Protein AF-A0A2R7NPW0-F1 (afdb_monomer_lite)

pLDDT: mean 93.59, std 8.14, range [34.69, 98.38]

Secondary structure (DSSP, 8-state):
-------TTS-HHHHHHHHHHHHHH-TT-HHHHHHHHHHHHHTT-HHHHHHHHHHHHHH-GGGHHHHHHHHHHHHHHHHHHHHHTTSSPPEESSSPPHHHHHHHHHHHHHHTT-HHHHHHHHHHHHHHSPP--EEETTEEES----SSTTTSSEEEEEETTEEEEEEGGG-S----PPP-SGGGGT-

Structure (mmCIF, N/CA/C/O backbone):
data_AF-A0A2R7NPW0-F1
#
_entry.id   AF-A0A2R7NPW0-F1
#
loop_
_atom_site.group_PDB
_atom_site.id
_atom_site.type_symbol
_atom_site.label_atom_id
_atom_site.label_alt_id
_atom_site.label_comp_id
_atom_site.label_asym_id
_atom_site.label_entity_id
_atom_site.label_seq_id
_atom_site.pdbx_PDB_ins_code
_atom_site.Cartn_x
_atom_site.Cartn_y
_atom_site.Cartn_z
_atom_site.occupancy
_atom_site.B_iso_or_equiv
_atom_site.auth_seq_id
_atom_site.auth_comp_id
_atom_site.auth_asym_id
_atom_site.auth_atom_id
_atom_site.pdbx_PDB_model_num
ATOM 1 N N . MET A 1 1 ? -28.361 3.506 18.404 1.00 34.69 1 MET A N 1
ATOM 2 C CA . MET A 1 1 ? -26.991 3.998 18.665 1.00 34.69 1 MET A CA 1
ATOM 3 C C . MET A 1 1 ? -26.290 4.112 17.328 1.00 34.69 1 MET A C 1
ATOM 5 O O . MET A 1 1 ? -25.892 3.096 16.777 1.00 34.69 1 MET A O 1
ATOM 9 N N . THR A 1 2 ? -26.251 5.308 16.753 1.00 36.00 2 THR A N 1
ATOM 10 C CA . THR A 1 2 ? -25.667 5.544 15.430 1.00 36.00 2 THR A CA 1
ATOM 11 C C . THR A 1 2 ? -24.162 5.329 15.546 1.00 36.00 2 THR A C 1
ATOM 13 O O . THR A 1 2 ? -23.478 6.099 16.220 1.00 36.00 2 THR A O 1
ATOM 16 N N . ALA A 1 3 ? -23.647 4.245 14.963 1.00 47.38 3 ALA A N 1
ATOM 17 C CA . ALA A 1 3 ? -22.230 4.176 14.647 1.00 47.38 3 ALA A CA 1
ATOM 18 C C . ALA A 1 3 ? -21.914 5.449 13.854 1.00 47.38 3 ALA A C 1
ATOM 20 O O . ALA A 1 3 ? -22.655 5.786 12.930 1.00 47.38 3 ALA A O 1
ATOM 21 N N . ILE A 1 4 ? -20.902 6.209 14.265 1.00 61.00 4 ILE A N 1
ATOM 22 C CA . ILE A 1 4 ? -20.408 7.305 13.436 1.00 61.00 4 ILE A CA 1
ATOM 23 C C . ILE A 1 4 ? -19.830 6.613 12.207 1.00 61.00 4 ILE A C 1
ATOM 25 O O . ILE A 1 4 ? -18.759 6.016 12.278 1.00 61.00 4 ILE A O 1
ATOM 29 N N . LEU A 1 5 ? -20.627 6.566 11.146 1.00 70.19 5 LEU A N 1
ATOM 30 C CA . LEU A 1 5 ? -20.250 5.978 9.877 1.00 70.19 5 LEU A CA 1
ATOM 31 C C . LEU A 1 5 ? -19.443 7.014 9.107 1.00 70.19 5 LEU A C 1
ATOM 33 O O . LEU A 1 5 ? -19.722 8.214 9.181 1.00 70.19 5 LEU A O 1
ATOM 37 N N . PHE A 1 6 ? -18.443 6.526 8.382 1.00 83.88 6 PHE A N 1
ATOM 38 C CA . PHE A 1 6 ? -17.748 7.320 7.388 1.00 83.88 6 PHE A CA 1
ATOM 39 C C . PHE A 1 6 ? -18.758 7.874 6.382 1.00 83.88 6 PHE A C 1
ATOM 41 O O . PHE A 1 6 ? -19.583 7.131 5.848 1.00 83.88 6 PHE A O 1
ATOM 48 N N . ASP A 1 7 ? -18.677 9.173 6.122 1.00 86.94 7 ASP A N 1
ATOM 49 C CA . ASP A 1 7 ? -19.455 9.831 5.083 1.00 86.94 7 ASP A CA 1
ATOM 50 C C . ASP A 1 7 ? -18.510 10.320 3.986 1.00 86.94 7 ASP A C 1
ATOM 52 O O . ASP A 1 7 ? -17.794 11.303 4.160 1.00 86.94 7 ASP A O 1
ATOM 56 N N . SER A 1 8 ? -18.531 9.640 2.838 1.00 84.56 8 SER A N 1
ATOM 57 C CA . SER A 1 8 ? -17.708 9.996 1.673 1.00 84.56 8 SER A CA 1
ATOM 58 C C . SER A 1 8 ? -17.954 11.413 1.137 1.00 84.56 8 SER A C 1
ATOM 60 O O . SER A 1 8 ? -17.103 11.941 0.428 1.00 84.56 8 SER A O 1
ATOM 62 N N . GLN A 1 9 ? -19.098 12.029 1.456 1.00 88.31 9 GLN A N 1
ATOM 63 C CA . GLN A 1 9 ? -19.462 13.372 0.997 1.00 88.31 9 GLN A CA 1
ATOM 64 C C . GLN A 1 9 ? -19.067 14.468 1.997 1.00 88.31 9 GLN A C 1
ATOM 66 O O . GLN A 1 9 ? -19.113 15.654 1.669 1.00 88.31 9 GLN A O 1
ATOM 71 N N . SER A 1 10 ? -18.674 14.094 3.218 1.00 88.75 10 SER A N 1
ATOM 72 C CA . SER A 1 10 ? -18.272 15.039 4.259 1.00 88.75 10 SER A CA 1
ATOM 73 C C . SER A 1 10 ? -16.752 15.251 4.274 1.00 88.75 10 SER A C 1
ATOM 75 O O . SER A 1 10 ? -16.000 14.278 4.192 1.00 88.75 10 SER A O 1
ATOM 77 N N . PRO A 1 11 ? -16.268 16.486 4.506 1.00 92.19 11 PRO A N 1
ATOM 78 C CA . PRO A 1 11 ? -14.845 16.751 4.715 1.00 92.19 11 PRO A CA 1
ATOM 79 C C . PRO A 1 11 ? -14.231 15.890 5.834 1.00 92.19 11 PRO A C 1
ATOM 81 O O . PRO A 1 11 ? -14.840 15.686 6.891 1.00 92.19 11 PRO A O 1
ATOM 84 N N . LEU A 1 12 ? -13.022 15.365 5.603 1.00 91.44 12 LEU A N 1
ATOM 85 C CA . LEU A 1 12 ? -12.348 14.450 6.536 1.00 91.44 12 LEU A CA 1
ATOM 86 C C . LEU A 1 12 ? -12.006 15.114 7.876 1.00 91.44 12 LEU A C 1
ATOM 88 O O . LEU A 1 12 ? -12.084 14.470 8.919 1.00 91.44 12 LEU A O 1
ATOM 92 N N . ASP A 1 13 ? -11.664 16.399 7.869 1.00 90.69 13 ASP A N 1
ATOM 93 C CA . ASP A 1 13 ? -11.372 17.201 9.060 1.00 90.69 13 ASP A CA 1
ATOM 94 C C . ASP A 1 13 ? -12.593 17.323 9.985 1.00 90.69 13 ASP A C 1
ATOM 96 O O . ASP A 1 13 ? -12.477 17.154 11.205 1.00 90.69 13 ASP A O 1
ATOM 100 N N . LEU A 1 14 ? -13.783 17.517 9.409 1.00 92.75 14 LEU A N 1
ATOM 101 C CA . LEU A 1 14 ? -15.039 17.540 10.155 1.00 92.75 14 LEU A CA 1
ATOM 102 C C . LEU A 1 14 ? -15.337 16.174 10.783 1.00 92.75 14 LEU A C 1
ATOM 104 O O . LEU A 1 14 ? -15.722 16.091 11.954 1.00 92.75 14 LEU A O 1
ATOM 108 N N . GLN A 1 15 ? -15.139 15.091 10.029 1.00 94.00 15 GLN A N 1
ATOM 109 C CA . GLN A 1 15 ? -15.313 13.727 10.537 1.00 94.00 15 GLN A CA 1
ATOM 110 C C . GLN A 1 15 ? -14.308 13.410 11.656 1.00 94.00 15 GLN A C 1
ATOM 112 O O . GLN A 1 15 ? -14.683 12.831 12.680 1.00 94.00 15 GLN A O 1
ATOM 117 N N . LEU A 1 16 ? -13.063 13.878 11.518 1.00 93.94 16 LEU A N 1
ATOM 118 C CA . LEU A 1 16 ? -12.016 13.767 12.531 1.00 93.94 16 LEU A CA 1
ATOM 119 C C . LEU A 1 16 ? -12.384 14.510 13.825 1.00 93.94 16 LEU A C 1
ATOM 121 O O . LEU A 1 16 ? -12.149 13.999 14.922 1.00 93.94 16 LEU A O 1
ATOM 125 N N . HIS A 1 17 ? -12.971 15.705 13.723 1.00 93.56 17 HIS A N 1
ATOM 126 C CA . HIS A 1 17 ? -13.446 16.450 14.891 1.00 93.56 17 HIS A CA 1
ATOM 127 C C . HIS A 1 17 ? -14.591 15.710 15.595 1.00 93.56 17 HIS A C 1
ATOM 129 O O . HIS A 1 17 ? -14.553 15.516 16.812 1.00 93.56 17 HIS A O 1
ATOM 135 N N . ARG A 1 18 ? -15.579 15.227 14.832 1.00 94.12 18 ARG A N 1
ATOM 136 C CA . ARG A 1 18 ? -16.737 14.493 15.368 1.00 94.12 18 ARG A CA 1
ATOM 137 C C . ARG A 1 18 ? -16.327 13.226 16.112 1.00 94.12 18 ARG A C 1
ATOM 139 O O . ARG A 1 18 ? -16.819 12.984 17.213 1.00 94.12 18 ARG A O 1
ATOM 146 N N . VAL A 1 19 ? -15.414 12.429 15.549 1.00 95.06 19 VAL A N 1
ATOM 147 C CA . VAL A 1 19 ? -14.953 11.209 16.229 1.00 95.06 19 VAL A CA 1
ATOM 148 C C . VAL A 1 19 ? -14.162 11.537 17.496 1.00 95.06 19 VAL A C 1
ATOM 150 O O . VAL A 1 19 ? -14.325 10.850 18.501 1.00 95.06 19 VAL A O 1
ATOM 153 N N . LYS A 1 20 ? -13.367 12.618 17.510 1.00 94.88 20 LYS A N 1
ATOM 154 C CA . LYS A 1 20 ? -12.656 13.070 18.717 1.00 94.88 20 LYS A CA 1
ATOM 155 C C . LYS A 1 20 ? -13.620 13.471 19.833 1.00 94.88 20 LYS A C 1
ATOM 157 O O . LYS A 1 20 ? -13.402 13.076 20.977 1.00 94.88 20 LYS A O 1
ATOM 162 N N . ASP A 1 21 ? -14.683 14.206 19.520 1.00 95.75 21 ASP A N 1
ATOM 163 C CA . ASP A 1 21 ? -15.695 14.579 20.516 1.00 95.75 21 ASP A CA 1
ATOM 164 C C . ASP A 1 21 ? -16.471 13.366 21.030 1.00 95.75 21 ASP A C 1
ATOM 166 O O . ASP A 1 21 ? -16.671 13.226 22.236 1.00 95.75 21 ASP A O 1
ATOM 170 N N . ALA A 1 22 ? -16.822 12.432 20.145 1.00 94.69 22 ALA A N 1
ATOM 171 C CA . ALA A 1 22 ? -17.460 11.183 20.544 1.00 94.69 22 ALA A CA 1
ATOM 172 C C . ALA A 1 22 ? -16.557 10.336 21.454 1.00 94.69 22 ALA A C 1
ATOM 174 O O . ALA A 1 22 ? -17.022 9.769 22.438 1.00 94.69 22 ALA A O 1
ATOM 175 N N . ILE A 1 23 ? -15.252 10.288 21.170 1.00 95.38 23 ILE A N 1
ATOM 176 C CA . ILE A 1 23 ? -14.261 9.628 22.025 1.00 95.38 23 ILE A CA 1
ATOM 177 C C . ILE A 1 23 ? -14.167 10.307 23.395 1.00 95.38 23 ILE A C 1
ATOM 179 O O . ILE A 1 23 ? -14.013 9.616 24.398 1.00 95.38 23 ILE A O 1
ATOM 183 N N . ARG A 1 24 ? -14.236 11.643 23.465 1.00 95.62 24 ARG A N 1
ATOM 184 C CA . ARG A 1 24 ? -14.238 12.369 24.748 1.00 95.62 24 ARG A CA 1
ATOM 185 C C . ARG A 1 24 ? -15.471 12.023 25.582 1.00 95.62 24 ARG A C 1
ATOM 187 O O . ARG A 1 24 ? -15.351 11.902 26.796 1.00 95.62 24 ARG A O 1
ATOM 194 N N . ALA A 1 25 ? -16.623 11.848 24.934 1.00 95.94 25 ALA A N 1
ATOM 195 C CA . ALA A 1 25 ? -17.866 11.456 25.591 1.00 95.94 25 ALA A CA 1
ATOM 196 C C . ALA A 1 25 ? -17.877 9.977 26.025 1.00 95.94 25 ALA A C 1
ATOM 198 O O . ALA A 1 25 ? -18.372 9.663 27.105 1.00 95.94 25 ALA A O 1
ATOM 199 N N . GLU A 1 26 ? -17.309 9.070 25.222 1.00 94.00 26 GLU A N 1
ATOM 200 C CA . GLU A 1 26 ? -17.275 7.622 25.487 1.00 94.00 26 GLU A CA 1
ATOM 201 C C . GLU A 1 26 ? -15.850 7.025 25.311 1.00 94.00 26 GLU A C 1
ATOM 203 O O . GLU A 1 26 ? -15.600 6.280 24.355 1.00 94.00 26 GLU A O 1
ATOM 208 N N . PRO A 1 27 ? -14.885 7.289 26.221 1.00 92.75 27 PRO A N 1
ATOM 209 C CA . PRO A 1 27 ? -13.471 6.939 26.010 1.00 92.75 27 PRO A CA 1
ATOM 210 C C . PRO A 1 27 ? -13.162 5.442 25.907 1.00 92.75 27 PRO A C 1
ATOM 212 O O . PRO A 1 27 ? -12.167 5.072 25.277 1.00 92.75 27 PRO A O 1
ATOM 215 N N . SER A 1 28 ? -13.991 4.598 26.530 1.00 92.00 28 SER A N 1
ATOM 216 C CA . SER A 1 28 ? -13.851 3.137 26.583 1.00 92.00 28 SER A CA 1
ATOM 217 C C . SER A 1 28 ? -14.457 2.414 25.374 1.00 92.00 28 SER A C 1
ATOM 219 O O . SER A 1 28 ? -14.339 1.195 25.259 1.00 92.00 28 SER A O 1
ATOM 221 N N . LYS A 1 29 ? -15.099 3.136 24.449 1.00 91.75 29 LYS A N 1
ATOM 222 C CA . LYS A 1 29 ? -15.767 2.539 23.289 1.00 91.75 29 LYS A CA 1
ATOM 223 C C . LYS A 1 29 ? -14.775 2.219 22.172 1.00 91.75 29 LYS A C 1
ATOM 225 O O . LYS A 1 29 ? -14.409 3.080 21.370 1.00 91.75 29 LYS A O 1
ATOM 230 N N . ALA A 1 30 ? -14.380 0.949 22.091 1.00 90.69 30 ALA A N 1
ATOM 231 C CA . ALA A 1 30 ? -13.384 0.450 21.138 1.00 90.69 30 ALA A CA 1
ATOM 232 C C . ALA A 1 30 ? -13.717 0.749 19.661 1.00 90.69 30 ALA A C 1
ATOM 234 O O . ALA A 1 30 ? -12.820 1.052 18.872 1.00 90.69 30 ALA A O 1
ATOM 235 N N . SER A 1 31 ? -15.000 0.745 19.277 1.00 91.75 31 SER A N 1
ATOM 236 C CA . SER A 1 31 ? -15.413 1.031 17.896 1.00 91.75 31 SER A CA 1
ATOM 237 C C . SER A 1 31 ? -15.089 2.467 17.462 1.00 91.75 31 SER A C 1
ATOM 239 O O . SER A 1 31 ? -14.722 2.687 16.311 1.00 91.75 31 SER A O 1
ATOM 241 N N . LEU A 1 32 ? -15.159 3.443 18.379 1.00 94.25 32 LEU A N 1
ATOM 242 C CA . LEU A 1 32 ? -14.778 4.830 18.088 1.00 94.25 32 LEU A CA 1
ATOM 243 C C . LEU A 1 32 ? -13.267 4.958 17.878 1.00 94.25 32 LEU A C 1
ATOM 245 O O . LEU A 1 32 ? -12.831 5.694 16.998 1.00 94.25 32 LEU A O 1
ATOM 249 N N . ARG A 1 33 ? -12.465 4.215 18.654 1.00 94.44 33 ARG A N 1
ATOM 250 C CA . ARG A 1 33 ? -11.004 4.160 18.477 1.00 94.44 33 ARG A CA 1
ATOM 251 C C . ARG A 1 33 ? -10.621 3.519 17.155 1.00 94.44 33 ARG A C 1
ATOM 253 O O . ARG A 1 33 ? -9.753 4.046 16.470 1.00 94.44 33 ARG A O 1
ATOM 260 N N . THR A 1 34 ? -11.315 2.446 16.784 1.00 93.94 34 THR A N 1
ATOM 261 C CA . THR A 1 34 ? -11.113 1.769 15.501 1.00 93.94 34 THR A CA 1
ATOM 262 C C . THR A 1 34 ? -11.417 2.721 14.348 1.00 93.94 34 THR A C 1
ATOM 264 O O . THR A 1 34 ? -10.578 2.894 13.472 1.00 93.94 34 THR A O 1
ATOM 267 N N . PHE A 1 35 ? -12.560 3.414 14.380 1.00 94.56 35 PHE A N 1
ATOM 268 C CA . PHE A 1 35 ? -12.896 4.408 13.358 1.00 94.56 35 PHE A CA 1
ATOM 269 C C . PHE A 1 35 ? -11.885 5.565 13.307 1.00 94.56 35 PHE A C 1
ATOM 271 O O . PHE A 1 35 ? -11.456 5.971 12.230 1.00 94.56 35 PHE A O 1
ATOM 278 N N . TYR A 1 36 ? -11.442 6.058 14.466 1.00 95.62 36 TYR A N 1
ATOM 279 C CA . TYR A 1 36 ? -10.452 7.131 14.538 1.00 95.62 36 TYR A CA 1
ATOM 280 C C . TYR A 1 36 ? -9.084 6.720 13.977 1.00 95.62 36 TYR A C 1
ATOM 282 O O . TYR A 1 36 ? -8.481 7.499 13.246 1.00 95.62 36 TYR A O 1
ATOM 290 N N . PHE A 1 37 ? -8.615 5.498 14.255 1.00 95.50 37 PHE A N 1
ATOM 291 C CA . PHE A 1 37 ? -7.411 4.946 13.623 1.00 95.50 37 PHE A CA 1
ATOM 292 C C . PHE A 1 37 ? -7.551 4.935 12.093 1.00 95.50 37 PHE A C 1
ATOM 294 O O . PHE A 1 37 ? -6.649 5.410 11.407 1.00 95.50 37 PHE A O 1
ATOM 301 N N . GLN A 1 38 ? -8.677 4.445 11.562 1.00 95.25 38 GLN A N 1
ATOM 302 C CA . GLN A 1 38 ? -8.875 4.355 10.112 1.00 95.25 38 GLN A CA 1
ATOM 303 C C . GLN A 1 38 ? -8.889 5.742 9.450 1.00 95.25 38 GLN A C 1
ATOM 305 O O . GLN A 1 38 ? -8.267 5.926 8.410 1.00 95.25 38 GLN A O 1
ATOM 310 N N . LEU A 1 39 ? -9.517 6.744 10.078 1.00 95.56 39 LEU A N 1
ATOM 311 C CA . LEU A 1 39 ? -9.473 8.129 9.592 1.00 95.56 39 LEU A CA 1
ATOM 312 C C . LEU A 1 39 ? -8.049 8.699 9.573 1.00 95.56 39 LEU A C 1
ATOM 314 O O . LEU A 1 39 ? -7.678 9.382 8.623 1.00 95.56 39 LEU A O 1
ATOM 318 N N . LEU A 1 40 ? -7.247 8.429 10.607 1.00 96.25 40 LEU A N 1
ATOM 319 C CA . LEU A 1 40 ? -5.851 8.873 10.653 1.00 96.25 40 LEU A CA 1
ATOM 320 C C . LEU A 1 40 ? -5.006 8.200 9.565 1.00 96.25 40 LEU A C 1
ATOM 322 O O . LEU A 1 40 ? -4.171 8.869 8.966 1.00 96.25 40 LEU A O 1
ATOM 326 N N . ALA A 1 41 ? -5.256 6.918 9.279 1.00 95.62 41 ALA A N 1
ATOM 327 C CA . ALA A 1 41 ? -4.602 6.202 8.187 1.00 95.62 41 ALA A CA 1
ATOM 328 C C . ALA A 1 41 ? -4.942 6.810 6.816 1.00 95.62 41 ALA A C 1
ATOM 330 O O . ALA A 1 41 ? -4.040 7.070 6.031 1.00 95.62 41 ALA A O 1
ATOM 331 N N . VAL A 1 42 ? -6.215 7.130 6.558 1.00 94.44 42 VAL A N 1
ATOM 332 C CA . VAL A 1 42 ? -6.628 7.823 5.320 1.00 94.44 42 VAL A CA 1
ATOM 333 C C . VAL A 1 42 ? -5.980 9.204 5.189 1.00 94.44 42 VAL A C 1
ATOM 335 O O . VAL A 1 42 ? -5.635 9.628 4.092 1.00 94.44 42 VAL A O 1
ATOM 338 N N . LEU A 1 43 ? -5.789 9.910 6.305 1.00 93.94 43 LEU A N 1
ATOM 339 C CA . LEU A 1 43 ? -5.107 11.207 6.333 1.00 93.94 43 LEU A CA 1
ATOM 340 C C . LEU A 1 43 ? -3.573 11.102 6.235 1.00 93.94 43 LEU A C 1
ATOM 342 O O . LEU A 1 43 ? -2.910 12.137 6.202 1.00 93.94 43 LEU A O 1
ATOM 346 N N . GLY A 1 44 ? -3.004 9.892 6.226 1.00 94.44 44 GLY A N 1
ATOM 347 C CA . GLY A 1 44 ? -1.556 9.668 6.219 1.00 94.44 44 GLY A CA 1
ATOM 348 C C . GLY A 1 44 ? -0.846 10.039 7.529 1.00 94.44 44 GLY A C 1
ATOM 349 O O . GLY A 1 44 ? 0.374 10.183 7.551 1.00 94.44 44 GLY A O 1
ATOM 350 N N . ASP A 1 45 ? -1.577 10.206 8.636 1.00 95.88 45 ASP A N 1
ATOM 351 C CA . ASP A 1 45 ? -1.008 10.522 9.954 1.00 95.88 45 ASP A CA 1
ATOM 352 C C . ASP A 1 45 ? -0.598 9.226 10.676 1.00 95.88 45 ASP A C 1
ATOM 354 O O . ASP A 1 45 ? -1.253 8.769 11.622 1.00 95.88 45 ASP A O 1
ATOM 358 N N . TRP A 1 46 ? 0.469 8.594 10.174 1.00 94.88 46 TRP A N 1
ATOM 359 C CA . TRP A 1 46 ? 0.911 7.254 10.578 1.00 94.88 46 TRP A CA 1
ATOM 360 C C . TRP A 1 46 ? 1.249 7.146 12.066 1.00 94.88 46 TRP A C 1
ATOM 362 O O . TRP A 1 46 ? 0.850 6.180 12.718 1.00 94.88 46 TRP A O 1
ATOM 372 N N . ASP A 1 47 ? 1.916 8.156 12.630 1.00 94.31 47 ASP A N 1
ATOM 373 C CA . ASP A 1 47 ? 2.308 8.166 14.042 1.00 94.31 47 ASP A CA 1
ATOM 374 C C . ASP A 1 47 ? 1.082 8.137 14.961 1.00 94.31 47 ASP A C 1
ATOM 376 O O . ASP A 1 47 ? 0.993 7.327 15.894 1.00 94.31 47 ASP A O 1
ATOM 380 N N . LYS A 1 48 ? 0.083 8.988 14.684 1.00 96.19 48 LYS A N 1
ATOM 381 C CA . LYS A 1 48 ? -1.154 8.995 15.474 1.00 96.19 48 LYS A CA 1
ATOM 382 C C . LYS A 1 48 ? -1.996 7.756 15.202 1.00 96.19 48 LYS A C 1
ATOM 384 O O . LYS A 1 48 ? -2.609 7.242 16.142 1.00 96.19 48 LYS A O 1
ATOM 389 N N . ALA A 1 49 ? -2.039 7.276 13.959 1.00 96.81 49 ALA A N 1
ATOM 390 C CA . ALA A 1 49 ? -2.767 6.064 13.598 1.00 96.81 49 ALA A CA 1
ATOM 391 C C . ALA A 1 49 ? -2.230 4.853 14.377 1.00 96.81 49 ALA A C 1
ATOM 393 O O . ALA A 1 49 ? -3.012 4.133 15.001 1.00 96.81 49 ALA A O 1
ATOM 394 N N . LEU A 1 50 ? -0.904 4.692 14.446 1.00 95.19 50 LEU A N 1
ATOM 395 C CA . LEU A 1 50 ? -0.244 3.632 15.206 1.00 95.19 50 LEU A CA 1
ATOM 396 C C . LEU A 1 50 ? -0.547 3.727 16.708 1.00 95.19 50 LEU A C 1
ATOM 398 O O . LEU A 1 50 ? -0.858 2.715 17.342 1.00 95.19 50 LEU A O 1
ATOM 402 N N . ALA A 1 51 ? -0.514 4.935 17.279 1.00 95.81 51 ALA A N 1
ATOM 403 C CA . ALA A 1 51 ? -0.867 5.145 18.681 1.00 95.81 51 ALA A CA 1
ATOM 404 C C . ALA A 1 51 ? -2.326 4.747 18.975 1.00 95.81 51 ALA A C 1
ATOM 406 O O . ALA A 1 51 ? -2.602 4.076 19.969 1.00 95.81 51 ALA A O 1
ATOM 407 N N . GLN A 1 52 ? -3.279 5.102 18.103 1.00 94.88 52 GLN A N 1
ATOM 408 C CA . GLN A 1 52 ? -4.679 4.691 18.275 1.00 94.88 52 GLN A CA 1
ATOM 409 C C . GLN A 1 52 ? -4.883 3.192 18.077 1.00 94.88 52 GLN A C 1
ATOM 411 O O . GLN A 1 52 ? -5.703 2.593 18.773 1.00 94.88 52 GLN A O 1
ATOM 416 N N . LEU A 1 53 ? -4.123 2.571 17.181 1.00 94.56 53 LEU A N 1
ATOM 417 C CA . LEU A 1 53 ? -4.172 1.134 16.948 1.00 94.56 53 LEU A CA 1
ATOM 418 C C . LEU A 1 53 ? -3.737 0.340 18.196 1.00 94.56 53 LEU A C 1
ATOM 420 O O . LEU A 1 53 ? -4.359 -0.667 18.537 1.00 94.56 53 LEU A O 1
ATOM 424 N N . GLN A 1 54 ? -2.740 0.834 18.941 1.00 94.38 54 GLN A N 1
ATOM 425 C CA . GLN A 1 54 ? -2.359 0.273 20.246 1.00 94.38 54 GLN A CA 1
ATOM 426 C C . GLN A 1 54 ? -3.485 0.406 21.280 1.00 94.38 54 GLN A C 1
ATOM 428 O O . GLN A 1 54 ? -3.782 -0.554 21.989 1.00 94.38 54 GLN A O 1
ATOM 433 N N . VAL A 1 55 ? -4.158 1.561 21.332 1.00 95.69 55 VAL A N 1
ATOM 434 C CA . VAL A 1 55 ? -5.319 1.765 22.216 1.00 95.69 55 VAL A CA 1
ATOM 435 C C . VAL A 1 55 ? -6.467 0.819 21.851 1.00 95.69 55 VAL A C 1
ATOM 437 O O . VAL A 1 55 ? -7.111 0.279 22.747 1.00 95.69 55 VAL A O 1
ATOM 440 N N . CYS A 1 56 ? -6.711 0.562 20.561 1.00 94.44 56 CYS A N 1
ATOM 441 C CA . CYS A 1 56 ? -7.722 -0.410 20.129 1.00 94.44 56 CYS A CA 1
ATOM 442 C C . CYS A 1 56 ? -7.448 -1.798 20.723 1.00 94.44 56 CYS A C 1
ATOM 444 O O . CYS A 1 56 ? -8.348 -2.391 21.310 1.00 94.44 56 CYS A O 1
ATOM 446 N N . ALA A 1 57 ? -6.203 -2.276 20.633 1.00 95.56 57 ALA A N 1
ATOM 447 C CA . ALA A 1 57 ? -5.797 -3.570 21.184 1.00 95.56 57 ALA A CA 1
ATOM 448 C C . ALA A 1 57 ? -5.873 -3.636 22.722 1.00 95.56 57 ALA A C 1
ATOM 450 O O . ALA A 1 57 ? -6.107 -4.706 23.276 1.00 95.56 57 ALA A O 1
ATOM 451 N N . GLN A 1 58 ? -5.683 -2.506 23.414 1.00 95.38 58 GLN A N 1
ATOM 452 C CA . GLN A 1 58 ? -5.830 -2.420 24.872 1.00 95.38 58 GLN A CA 1
ATOM 453 C C . GLN A 1 58 ? -7.298 -2.447 25.321 1.00 95.38 58 GLN A C 1
ATOM 455 O O . GLN A 1 58 ? -7.605 -3.028 26.358 1.00 95.38 58 GLN A O 1
ATOM 460 N N . LEU A 1 59 ? -8.198 -1.808 24.565 1.00 94.38 59 LEU A N 1
ATOM 461 C CA . LEU A 1 59 ? -9.627 -1.749 24.896 1.00 94.38 59 LEU A CA 1
ATOM 462 C C . LEU A 1 59 ? -10.382 -3.023 24.515 1.00 94.38 59 LEU A C 1
ATOM 464 O O . LEU A 1 59 ? -11.336 -3.388 25.199 1.00 94.38 59 LEU A O 1
ATOM 468 N N . ASP A 1 60 ? -9.982 -3.678 23.426 1.00 94.56 60 ASP A N 1
ATOM 469 C CA . ASP A 1 60 ? -10.594 -4.915 22.955 1.00 94.56 60 ASP A CA 1
ATOM 470 C C . ASP A 1 60 ? -9.513 -5.908 22.497 1.00 94.56 60 ASP A C 1
ATOM 472 O O . ASP A 1 60 ? -8.912 -5.721 21.435 1.00 94.56 60 ASP A O 1
ATOM 476 N N . PRO A 1 61 ? -9.284 -7.009 23.237 1.00 94.44 61 PRO A N 1
ATOM 477 C CA . PRO A 1 61 ? -8.352 -8.057 22.827 1.00 94.44 61 PRO A CA 1
ATOM 478 C C . PRO A 1 61 ? -8.648 -8.655 21.443 1.00 94.44 61 PRO A C 1
ATOM 480 O O . PRO A 1 61 ? -7.736 -9.152 20.783 1.00 94.44 61 PRO A O 1
ATOM 483 N N . LYS A 1 62 ? -9.894 -8.581 20.950 1.00 94.44 62 LYS A N 1
ATOM 484 C CA . LYS A 1 62 ? -10.240 -9.024 19.587 1.00 94.44 62 LYS A CA 1
ATOM 485 C C . LYS A 1 62 ? -9.600 -8.155 18.504 1.00 94.44 62 LYS A C 1
ATOM 487 O O . LYS A 1 62 ? -9.446 -8.614 17.377 1.00 94.44 62 LYS A O 1
ATOM 492 N N . ALA A 1 63 ? -9.193 -6.930 18.837 1.00 94.06 63 ALA A N 1
ATOM 493 C CA . ALA A 1 63 ? -8.498 -6.022 17.933 1.00 94.06 63 ALA A CA 1
ATOM 494 C C . ALA A 1 63 ? -6.986 -6.301 17.833 1.00 94.06 63 ALA A C 1
ATOM 496 O O . ALA A 1 63 ? -6.321 -5.687 17.002 1.00 94.06 63 ALA A O 1
ATOM 497 N N . ILE A 1 64 ? -6.421 -7.216 18.634 1.00 95.19 64 ILE A N 1
ATOM 498 C CA . ILE A 1 64 ? -4.979 -7.523 18.620 1.00 95.19 64 ILE A CA 1
ATOM 499 C C . ILE A 1 64 ? -4.490 -7.963 17.225 1.00 95.19 64 ILE A C 1
ATOM 501 O O . ILE A 1 64 ? -3.517 -7.376 16.748 1.00 95.19 64 ILE A O 1
ATOM 505 N N . PRO A 1 65 ? -5.136 -8.917 16.518 1.00 95.12 65 PRO A N 1
ATOM 506 C CA . PRO A 1 65 ? -4.686 -9.321 15.183 1.00 95.12 65 PRO A CA 1
ATOM 507 C C . PRO A 1 65 ? -4.715 -8.166 14.175 1.00 95.12 65 PRO A C 1
ATOM 509 O O . PRO A 1 65 ? -3.746 -7.962 13.446 1.00 95.1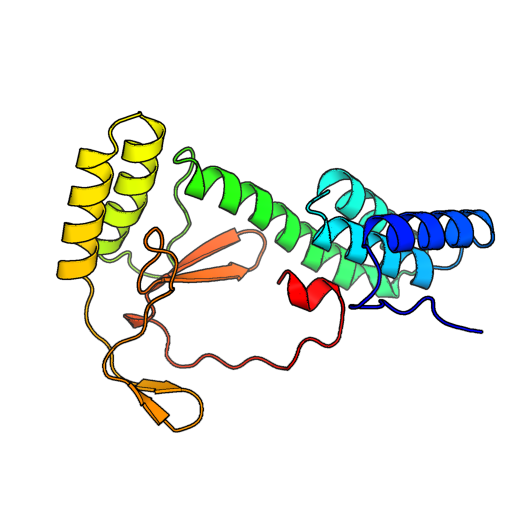2 65 PRO A O 1
ATOM 512 N N . MET A 1 66 ? -5.781 -7.358 14.200 1.00 93.75 66 MET A N 1
ATOM 513 C CA . MET A 1 66 ? -5.894 -6.136 13.397 1.00 93.75 66 MET A CA 1
ATOM 514 C C . MET A 1 66 ? -4.737 -5.176 13.707 1.00 93.75 66 MET A C 1
ATOM 516 O O . MET A 1 66 ? -4.085 -4.664 12.800 1.00 93.75 66 MET A O 1
ATOM 520 N N . ALA A 1 67 ? -4.435 -4.969 14.989 1.00 94.81 67 ALA A N 1
ATOM 521 C CA . ALA A 1 67 ? -3.370 -4.076 15.414 1.00 94.81 67 ALA A CA 1
ATOM 522 C C . ALA A 1 67 ? -1.972 -4.533 14.983 1.00 94.81 67 ALA A C 1
ATOM 524 O O . ALA A 1 67 ? -1.114 -3.696 14.708 1.00 94.81 67 ALA A O 1
ATOM 525 N N . HIS A 1 68 ? -1.738 -5.843 14.908 1.00 93.62 68 HIS A N 1
ATOM 526 C CA . HIS A 1 68 ? -0.505 -6.386 14.346 1.00 93.62 68 HIS A CA 1
ATOM 527 C C . HIS A 1 68 ? -0.433 -6.181 12.831 1.00 93.62 68 HIS A C 1
ATOM 529 O O . HIS A 1 68 ? 0.560 -5.640 12.352 1.00 93.62 68 HIS A O 1
ATOM 535 N N . ALA A 1 69 ? -1.482 -6.549 12.090 1.00 93.56 69 ALA A N 1
ATOM 536 C CA . ALA A 1 69 ? -1.496 -6.450 10.631 1.00 93.56 69 ALA A CA 1
ATOM 537 C C . ALA A 1 69 ? -1.284 -5.006 10.142 1.00 93.56 69 ALA A C 1
ATOM 539 O O . ALA A 1 69 ? -0.378 -4.740 9.355 1.00 93.56 69 ALA A O 1
ATOM 540 N N . TYR A 1 70 ? -2.053 -4.048 10.669 1.00 95.19 70 TYR A N 1
ATOM 541 C CA . TYR A 1 70 ? -1.980 -2.661 10.198 1.00 95.19 70 TYR A CA 1
ATOM 542 C C . TYR A 1 70 ? -0.768 -1.889 10.728 1.00 95.19 70 TYR A C 1
ATOM 544 O O . TYR A 1 70 ? -0.380 -0.893 10.126 1.00 95.19 70 TYR A O 1
ATOM 552 N N . ARG A 1 71 ? -0.109 -2.356 11.798 1.00 94.88 71 ARG A N 1
ATOM 553 C CA . ARG A 1 71 ? 1.213 -1.833 12.178 1.00 94.88 71 ARG A CA 1
ATOM 554 C C . ARG A 1 71 ? 2.242 -2.120 11.088 1.00 94.88 71 ARG A C 1
ATOM 556 O O . ARG A 1 71 ? 3.009 -1.232 10.730 1.00 94.88 71 ARG A O 1
ATOM 563 N N . GLU A 1 72 ? 2.250 -3.344 10.568 1.00 94.75 72 GLU A N 1
ATOM 564 C CA . GLU A 1 72 ? 3.161 -3.726 9.490 1.00 94.75 72 GLU A CA 1
ATOM 565 C C . GLU A 1 72 ? 2.813 -3.015 8.176 1.00 94.75 72 GLU A C 1
ATOM 567 O O . GLU A 1 72 ? 3.720 -2.562 7.480 1.00 94.75 72 GLU A O 1
ATOM 572 N N . ALA A 1 73 ? 1.522 -2.828 7.879 1.00 95.81 73 ALA A N 1
ATOM 573 C CA . ALA A 1 73 ? 1.079 -2.046 6.724 1.00 95.81 73 ALA A CA 1
ATOM 574 C C . ALA A 1 73 ? 1.566 -0.585 6.803 1.00 95.81 73 ALA A C 1
ATOM 576 O O . ALA A 1 73 ? 2.244 -0.119 5.893 1.00 95.81 73 ALA A O 1
ATOM 577 N N . MET A 1 74 ? 1.354 0.109 7.932 1.00 95.06 74 MET A N 1
ATOM 578 C CA . MET A 1 74 ? 1.859 1.481 8.136 1.00 95.06 74 MET A CA 1
ATOM 579 C C . MET A 1 74 ? 3.383 1.574 8.052 1.00 95.06 74 MET A C 1
ATOM 581 O O . MET A 1 74 ? 3.926 2.547 7.538 1.00 95.06 74 MET A O 1
ATOM 585 N N . ARG A 1 75 ? 4.107 0.562 8.541 1.00 93.94 75 ARG A N 1
ATOM 586 C CA . ARG A 1 75 ? 5.561 0.513 8.373 1.00 93.94 75 ARG A CA 1
ATOM 587 C C . ARG A 1 75 ? 5.944 0.450 6.893 1.00 93.94 75 ARG A C 1
ATOM 589 O O . ARG A 1 75 ? 6.907 1.099 6.492 1.00 93.94 75 ARG A O 1
ATOM 596 N N . CYS A 1 76 ? 5.192 -0.298 6.087 1.00 96.62 76 CYS A N 1
ATOM 597 C CA . CYS A 1 76 ? 5.404 -0.375 4.644 1.00 96.62 76 CYS A CA 1
ATOM 598 C C . CYS A 1 76 ? 5.116 0.954 3.932 1.00 96.62 76 CYS A C 1
ATOM 600 O O . CYS A 1 76 ? 5.785 1.233 2.946 1.00 96.62 76 CYS A O 1
ATOM 602 N N . GLU A 1 77 ? 4.231 1.810 4.450 1.00 96.88 77 GLU A N 1
ATOM 603 C CA . GLU A 1 77 ? 4.026 3.176 3.931 1.00 96.88 77 GLU A CA 1
ATOM 604 C C . GLU A 1 77 ? 5.292 4.037 4.053 1.00 96.88 77 GLU A C 1
ATOM 606 O O . GLU A 1 77 ? 5.676 4.750 3.120 1.00 96.88 77 GLU A O 1
ATOM 611 N N . LEU A 1 78 ? 5.980 3.943 5.197 1.00 94.62 78 LEU A N 1
ATOM 612 C CA . LEU A 1 78 ? 7.250 4.639 5.419 1.00 94.62 78 LEU A CA 1
ATOM 613 C C . LEU A 1 78 ? 8.336 4.110 4.473 1.00 94.62 78 LEU A C 1
ATOM 615 O O . LEU A 1 78 ? 9.053 4.894 3.857 1.00 94.62 78 LEU A O 1
ATOM 619 N N . LEU A 1 79 ? 8.412 2.784 4.303 1.00 96.12 79 LEU A N 1
ATOM 620 C CA . LEU A 1 79 ? 9.330 2.154 3.348 1.00 96.12 79 LEU A CA 1
ATOM 621 C C . LEU A 1 79 ? 9.032 2.578 1.909 1.00 96.12 79 LEU A C 1
ATOM 623 O O . LEU A 1 79 ? 9.955 2.905 1.169 1.00 96.12 79 LEU A O 1
ATOM 627 N N . ARG A 1 80 ? 7.752 2.596 1.523 1.00 97.56 80 ARG A N 1
ATOM 628 C CA . ARG A 1 80 ? 7.304 3.037 0.202 1.00 97.56 80 ARG A CA 1
ATOM 629 C C . ARG A 1 80 ? 7.744 4.475 -0.060 1.00 97.56 80 ARG A C 1
ATOM 631 O O . ARG A 1 80 ? 8.283 4.763 -1.123 1.00 97.56 80 ARG A O 1
ATOM 638 N N . THR A 1 81 ? 7.576 5.353 0.926 1.00 97.25 81 THR A N 1
ATOM 639 C CA . THR A 1 81 ? 7.997 6.759 0.848 1.00 97.25 81 THR A CA 1
ATOM 640 C C . THR A 1 81 ? 9.506 6.864 0.593 1.00 97.25 81 THR A C 1
ATOM 642 O O . THR A 1 81 ? 9.913 7.460 -0.402 1.00 97.25 81 THR A O 1
ATOM 645 N N . GLU A 1 82 ? 10.332 6.165 1.382 1.00 97.75 82 GLU A N 1
ATOM 646 C CA . GLU A 1 82 ? 11.792 6.126 1.187 1.00 97.75 82 GLU A CA 1
ATOM 647 C C . GLU A 1 82 ? 12.212 5.581 -0.188 1.00 97.75 82 GLU A C 1
ATOM 649 O O . GLU A 1 82 ? 13.208 6.044 -0.749 1.00 97.75 82 GLU A O 1
ATOM 654 N N . VAL A 1 83 ? 11.479 4.597 -0.724 1.00 98.06 83 VAL A N 1
ATOM 655 C CA . VAL A 1 83 ? 11.731 4.036 -2.059 1.00 98.06 83 VAL A CA 1
ATOM 656 C C . VAL A 1 83 ? 11.481 5.078 -3.139 1.00 98.06 83 VAL A C 1
ATOM 658 O O . VAL A 1 83 ? 12.369 5.344 -3.947 1.00 98.06 83 VAL A O 1
ATOM 661 N N . PHE A 1 84 ? 10.308 5.711 -3.138 1.00 98.00 84 PHE A N 1
ATOM 662 C CA . PHE A 1 84 ? 9.971 6.716 -4.148 1.00 98.00 84 PHE A CA 1
ATOM 663 C C . PHE A 1 84 ? 10.802 7.996 -4.033 1.00 98.00 84 PHE A C 1
ATOM 665 O O . PHE A 1 84 ? 10.968 8.701 -5.023 1.00 98.00 84 PHE A O 1
ATOM 672 N N . GLU A 1 85 ? 11.366 8.281 -2.861 1.00 97.62 85 GLU A N 1
ATOM 673 C CA . GLU A 1 85 ? 12.337 9.360 -2.666 1.00 97.62 85 GLU A CA 1
ATOM 674 C C . GLU A 1 85 ? 13.774 8.962 -3.052 1.00 97.62 85 GLU A C 1
ATOM 676 O O . GLU A 1 85 ? 14.702 9.738 -2.828 1.00 97.62 85 GLU A O 1
ATOM 681 N N . GLY A 1 86 ? 13.987 7.756 -3.593 1.00 96.88 86 GLY A N 1
ATOM 682 C CA . GLY A 1 86 ? 15.296 7.273 -4.042 1.00 96.88 86 GLY A CA 1
ATOM 683 C C . GLY A 1 86 ? 16.275 6.937 -2.911 1.00 96.88 86 GLY A C 1
ATOM 684 O O . GLY A 1 86 ? 17.449 6.673 -3.170 1.00 96.88 86 GLY A O 1
ATOM 685 N N . ARG A 1 87 ? 15.820 6.925 -1.650 1.00 97.12 87 ARG A N 1
ATOM 686 C CA . ARG A 1 87 ? 16.663 6.661 -0.469 1.00 97.12 87 ARG A CA 1
ATOM 687 C C . ARG A 1 87 ? 16.795 5.180 -0.142 1.00 97.12 87 ARG A C 1
ATOM 689 O O . ARG A 1 87 ? 17.702 4.795 0.597 1.00 97.12 87 ARG A O 1
ATOM 696 N N . ARG A 1 88 ? 15.893 4.349 -0.664 1.00 95.88 88 ARG A N 1
ATOM 697 C CA . ARG A 1 88 ? 15.855 2.911 -0.405 1.00 95.88 88 ARG A CA 1
ATOM 698 C C . ARG A 1 88 ? 15.481 2.130 -1.655 1.00 95.88 88 ARG A C 1
ATOM 700 O O . ARG A 1 88 ? 14.775 2.628 -2.521 1.00 95.88 88 ARG A O 1
ATOM 707 N N . THR A 1 89 ? 15.931 0.884 -1.734 1.00 94.88 89 THR A N 1
ATOM 708 C CA . 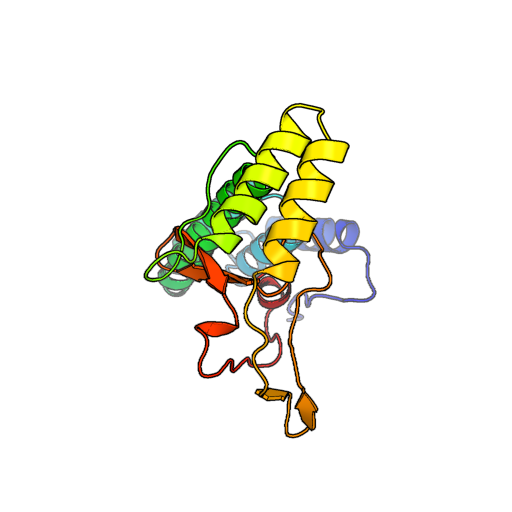THR A 1 89 ? 15.495 -0.056 -2.767 1.00 94.88 89 THR A CA 1
ATOM 709 C C . THR A 1 89 ? 14.333 -0.911 -2.244 1.00 94.88 89 THR A C 1
ATOM 711 O O . THR A 1 89 ? 14.373 -1.350 -1.087 1.00 94.88 89 THR A O 1
ATOM 714 N N . PRO A 1 90 ? 13.281 -1.148 -3.050 1.00 95.56 90 PRO A N 1
ATOM 715 C CA . PRO A 1 90 ? 12.210 -2.059 -2.668 1.00 95.56 90 PRO A CA 1
ATOM 716 C C . PRO A 1 90 ? 12.736 -3.497 -2.656 1.00 95.56 90 PRO A C 1
ATOM 718 O O . PRO A 1 90 ? 13.695 -3.830 -3.360 1.00 95.56 90 PRO A O 1
ATOM 721 N N . TYR A 1 91 ? 12.090 -4.377 -1.892 1.00 95.19 91 TYR A N 1
ATOM 722 C CA . TYR A 1 91 ? 12.325 -5.803 -2.089 1.00 95.19 91 TYR A CA 1
ATOM 723 C C . TYR A 1 91 ? 11.723 -6.233 -3.425 1.00 95.19 91 TYR A C 1
ATOM 725 O O . TYR A 1 91 ? 10.663 -5.757 -3.819 1.00 95.19 91 TYR A O 1
ATOM 733 N N . ILE A 1 92 ? 12.375 -7.162 -4.114 1.00 92.88 92 ILE A N 1
ATOM 734 C CA . ILE A 1 92 ? 11.834 -7.751 -5.338 1.00 92.88 92 ILE A CA 1
ATOM 735 C C . ILE A 1 92 ? 11.432 -9.185 -5.020 1.00 92.88 92 ILE A C 1
ATOM 737 O O . ILE A 1 92 ? 12.199 -9.935 -4.413 1.00 92.88 92 ILE A O 1
ATOM 741 N N . LEU A 1 93 ? 10.199 -9.548 -5.368 1.00 84.94 93 LEU A N 1
ATOM 742 C CA . LEU A 1 93 ? 9.700 -10.897 -5.135 1.00 84.94 93 LEU A CA 1
ATOM 743 C C . LEU A 1 93 ? 10.214 -11.840 -6.232 1.00 84.94 93 LEU A C 1
ATOM 745 O O . LEU A 1 93 ? 9.816 -11.724 -7.389 1.00 84.94 93 LEU A O 1
ATOM 749 N N . GLY A 1 94 ? 11.066 -12.795 -5.852 1.00 83.12 94 GLY A N 1
ATOM 750 C CA . GLY A 1 94 ? 11.694 -13.738 -6.782 1.00 83.12 94 GLY A CA 1
ATOM 751 C C . GLY A 1 94 ? 13.033 -13.235 -7.327 1.00 83.12 94 GLY A C 1
ATOM 752 O O . GLY A 1 94 ? 13.711 -12.436 -6.685 1.00 83.12 94 GLY A O 1
ATOM 753 N N . GLU A 1 95 ? 13.437 -13.739 -8.494 1.00 83.50 95 GLU A N 1
ATOM 754 C CA . GLU A 1 95 ? 14.661 -13.289 -9.161 1.00 83.50 95 GLU A CA 1
ATOM 755 C C . GLU A 1 95 ? 14.419 -11.929 -9.840 1.00 83.50 95 GLU A C 1
ATOM 757 O O . GLU A 1 95 ? 13.493 -11.811 -10.650 1.00 83.50 95 GLU A O 1
ATOM 762 N N . PRO A 1 96 ? 15.208 -10.890 -9.515 1.00 84.69 96 PRO A N 1
ATOM 763 C CA . PRO A 1 96 ? 14.974 -9.556 -10.039 1.00 84.69 96 PRO A CA 1
ATOM 764 C C . PRO A 1 96 ? 15.342 -9.479 -11.526 1.00 84.69 96 PRO A C 1
ATOM 766 O O . PRO A 1 96 ? 16.508 -9.679 -11.875 1.00 84.69 96 PRO A O 1
ATOM 769 N N . PRO A 1 97 ? 14.392 -9.156 -12.423 1.00 92.12 97 PRO A N 1
ATOM 770 C CA . PRO A 1 97 ? 14.724 -8.971 -13.824 1.00 92.12 97 PRO A CA 1
ATOM 771 C C . PRO A 1 97 ? 15.547 -7.689 -13.994 1.00 92.12 97 PRO A C 1
ATOM 773 O O . PRO A 1 97 ? 15.278 -6.679 -13.343 1.00 92.12 97 PRO A O 1
ATOM 776 N N . ALA A 1 98 ? 16.522 -7.709 -14.906 1.00 93.25 98 ALA A N 1
ATOM 777 C CA . ALA A 1 98 ? 17.464 -6.601 -15.095 1.00 93.25 98 ALA A CA 1
ATOM 778 C C . ALA A 1 98 ? 16.784 -5.249 -15.379 1.00 93.25 98 ALA A C 1
ATOM 780 O O . ALA A 1 98 ? 17.270 -4.210 -14.954 1.00 93.25 98 ALA A O 1
ATOM 781 N N . TRP A 1 99 ? 15.633 -5.241 -16.057 1.00 96.50 99 TRP A N 1
ATOM 782 C CA . TRP A 1 99 ? 14.917 -3.996 -16.343 1.00 96.50 99 TRP A CA 1
ATOM 783 C C . TRP A 1 99 ? 14.387 -3.301 -15.077 1.00 96.50 99 TRP A C 1
ATOM 785 O O . TRP A 1 99 ? 14.286 -2.078 -15.043 1.00 96.50 99 TRP A O 1
ATOM 795 N N . LEU A 1 100 ? 14.085 -4.055 -14.014 1.00 96.31 100 LEU A N 1
ATOM 796 C CA . LEU A 1 100 ? 13.510 -3.499 -12.790 1.00 96.31 100 LEU A CA 1
ATOM 797 C C . LEU A 1 100 ? 14.543 -2.700 -11.986 1.00 96.31 100 LEU A C 1
ATOM 799 O O . LEU A 1 100 ? 14.174 -1.729 -11.327 1.00 96.31 100 LEU A O 1
ATOM 803 N N . SER A 1 101 ? 15.836 -3.041 -12.076 1.00 94.81 101 SER A N 1
ATOM 804 C CA . SER A 1 101 ? 16.881 -2.229 -11.439 1.00 94.81 101 SER A CA 1
ATOM 805 C C . SER A 1 101 ? 16.959 -0.836 -12.055 1.00 94.81 101 SER A C 1
ATOM 807 O O . SER A 1 101 ? 17.109 0.128 -11.317 1.00 94.81 101 SER A O 1
ATOM 809 N N . TYR A 1 102 ? 16.750 -0.700 -13.370 1.00 97.56 102 TYR A N 1
ATOM 810 C CA . TYR A 1 102 ? 16.716 0.611 -14.024 1.00 97.56 102 TYR A CA 1
ATOM 811 C C . TYR A 1 102 ? 15.542 1.484 -13.554 1.00 97.56 102 TYR A C 1
ATOM 813 O O . TYR A 1 102 ? 15.701 2.699 -13.448 1.00 97.56 102 TYR A O 1
ATOM 821 N N . MET A 1 103 ? 14.391 0.895 -13.201 1.00 97.56 103 MET A N 1
ATOM 822 C CA . MET A 1 103 ? 13.280 1.647 -12.592 1.00 97.56 103 MET A CA 1
ATOM 823 C C . MET A 1 103 ? 13.664 2.213 -11.219 1.00 97.56 103 MET A C 1
ATOM 825 O O . MET A 1 103 ? 13.368 3.369 -10.914 1.00 97.56 103 MET A O 1
ATOM 829 N N . VAL A 1 104 ? 14.366 1.420 -10.405 1.00 96.69 104 VAL A N 1
ATOM 830 C CA . VAL A 1 104 ? 14.858 1.846 -9.085 1.00 96.69 104 VAL A CA 1
ATOM 831 C C . VAL A 1 104 ? 15.975 2.888 -9.222 1.00 96.69 104 VAL A C 1
ATOM 833 O O . VAL A 1 104 ? 15.949 3.915 -8.543 1.00 96.69 104 VAL A O 1
ATOM 836 N N . ASP A 1 105 ? 16.917 2.680 -10.143 1.00 97.31 105 ASP A N 1
ATOM 837 C CA . ASP A 1 105 ? 17.989 3.636 -10.433 1.00 97.31 105 ASP A CA 1
ATOM 838 C C . ASP A 1 105 ? 17.430 4.968 -10.945 1.00 97.31 105 ASP A C 1
ATOM 840 O O . ASP A 1 105 ? 17.975 6.026 -10.633 1.00 97.31 105 ASP A O 1
ATOM 844 N N . ALA A 1 106 ? 16.309 4.952 -11.673 1.00 98.19 106 ALA A N 1
ATOM 845 C CA . ALA A 1 106 ? 15.643 6.175 -12.098 1.00 98.19 106 ALA A CA 1
ATOM 846 C C . ALA A 1 106 ? 15.098 6.999 -10.921 1.00 98.19 106 ALA A C 1
ATOM 848 O O . ALA A 1 106 ? 15.219 8.223 -10.940 1.00 98.19 106 ALA A O 1
ATOM 849 N N . LEU A 1 107 ? 14.532 6.357 -9.890 1.00 97.94 107 LEU A N 1
ATOM 850 C CA . LEU A 1 107 ? 14.106 7.049 -8.662 1.00 97.94 107 LEU A CA 1
ATOM 851 C C . LEU A 1 107 ? 15.299 7.696 -7.954 1.00 97.94 107 LEU A C 1
ATOM 853 O O . LEU A 1 107 ? 15.229 8.847 -7.522 1.00 97.94 107 LEU A O 1
ATOM 857 N N . LYS A 1 108 ? 16.427 6.984 -7.897 1.00 97.44 108 LYS A N 1
ATOM 858 C CA . LYS A 1 108 ? 17.667 7.521 -7.338 1.00 97.44 108 LYS A CA 1
ATOM 859 C C . LYS A 1 108 ? 18.189 8.713 -8.149 1.00 97.44 108 LYS A C 1
ATOM 861 O O . LYS A 1 108 ? 18.450 9.762 -7.566 1.00 97.44 108 LYS A O 1
ATOM 866 N N . ALA A 1 109 ? 18.270 8.597 -9.473 1.00 97.69 109 ALA A N 1
ATOM 867 C CA . ALA A 1 109 ? 18.709 9.677 -10.358 1.00 97.69 109 ALA A CA 1
ATOM 868 C C . ALA A 1 109 ? 17.827 10.934 -10.232 1.00 97.69 109 ALA A C 1
ATOM 870 O O . ALA A 1 109 ? 18.332 12.060 -10.259 1.00 97.69 109 ALA A O 1
ATOM 871 N N . GL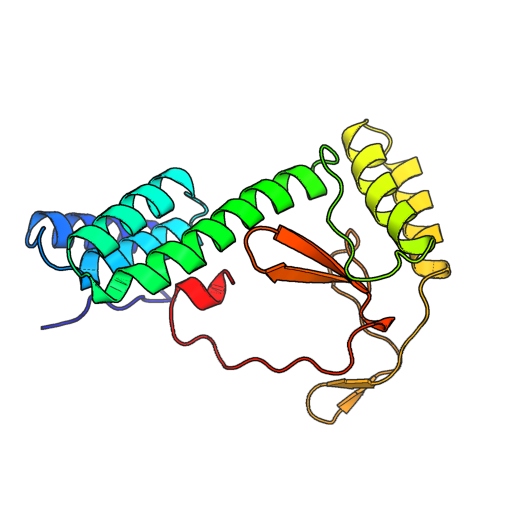U A 1 110 ? 16.515 10.754 -10.050 1.00 96.44 110 GLU A N 1
ATOM 872 C CA . GLU A 1 110 ? 15.577 11.844 -9.776 1.00 96.44 110 GLU A CA 1
ATOM 873 C C . GLU A 1 110 ? 15.868 12.516 -8.426 1.00 96.44 110 GLU A C 1
ATOM 875 O O . GLU A 1 110 ? 15.961 13.743 -8.370 1.00 96.44 110 GLU A O 1
ATOM 880 N N . SER A 1 111 ? 16.123 11.733 -7.370 1.00 96.31 111 SER A N 1
ATOM 881 C CA . SER A 1 111 ? 16.502 12.254 -6.045 1.00 96.31 111 SER A CA 1
ATOM 882 C C . SER A 1 111 ? 17.840 13.014 -6.039 1.00 96.31 111 SER A C 1
ATOM 884 O O . SER A 1 111 ? 18.024 13.949 -5.262 1.00 96.31 111 SER A O 1
ATOM 886 N N . GLU A 1 112 ? 18.756 12.661 -6.945 1.00 97.00 112 GLU A N 1
ATOM 887 C CA . GLU A 1 112 ? 20.064 13.306 -7.123 1.00 97.00 112 GLU A CA 1
ATOM 888 C C . GLU A 1 112 ? 20.002 14.552 -8.031 1.00 97.00 112 GLU A C 1
ATOM 890 O O . GLU A 1 112 ? 21.021 15.193 -8.286 1.00 97.00 112 GLU A O 1
ATOM 895 N N . GLY A 1 113 ? 18.813 14.927 -8.518 1.00 97.06 113 GLY A N 1
ATOM 896 C CA . GLY A 1 113 ? 18.618 16.122 -9.341 1.00 97.06 113 GLY A CA 1
ATOM 897 C C . GLY A 1 113 ? 18.988 15.937 -10.815 1.00 97.06 113 GLY A C 1
ATOM 898 O O . GLY A 1 113 ? 19.281 16.916 -11.503 1.00 97.06 113 GLY A O 1
ATOM 899 N N . THR A 1 114 ? 18.957 14.700 -11.324 1.00 97.62 114 THR A N 1
ATOM 900 C CA . THR A 1 114 ? 19.273 14.367 -12.727 1.00 97.62 114 THR A CA 1
ATOM 901 C C . THR A 1 114 ? 18.055 13.811 -13.493 1.00 97.62 114 THR A C 1
ATOM 903 O O . THR A 1 114 ? 18.071 12.680 -13.983 1.00 97.62 114 THR A O 1
ATOM 906 N N . PRO A 1 115 ? 16.972 14.596 -13.674 1.00 95.62 115 PRO A N 1
ATOM 907 C CA . PRO A 1 115 ? 15.699 14.099 -14.216 1.00 95.62 115 PRO A CA 1
ATOM 908 C C . PRO A 1 115 ? 15.792 13.558 -15.653 1.00 95.62 115 PRO A C 1
ATOM 910 O O . PRO A 1 115 ? 15.075 12.626 -16.008 1.00 95.62 115 PRO A O 1
ATOM 913 N N . ASN A 1 116 ? 16.709 14.077 -16.479 1.00 97.75 116 ASN A N 1
ATOM 914 C CA . ASN A 1 116 ? 16.936 13.542 -17.827 1.00 97.75 116 ASN A CA 1
ATOM 915 C C . ASN A 1 116 ? 17.525 12.122 -17.793 1.00 97.75 116 ASN A C 1
ATOM 917 O O . ASN A 1 116 ? 17.142 11.286 -18.608 1.00 97.75 116 ASN A O 1
ATOM 921 N N . ALA A 1 117 ? 18.426 11.840 -16.845 1.00 97.88 117 ALA A N 1
ATOM 922 C CA . ALA A 1 117 ? 18.970 10.498 -16.654 1.00 97.88 117 ALA A CA 1
ATOM 923 C C . ALA A 1 117 ? 17.886 9.549 -16.124 1.00 97.88 117 ALA A C 1
ATOM 925 O O . ALA A 1 117 ? 17.735 8.447 -16.645 1.00 97.88 117 ALA A O 1
ATOM 926 N N . ALA A 1 118 ? 17.065 10.008 -15.172 1.00 98.00 118 ALA A N 1
ATOM 927 C CA . ALA A 1 118 ? 15.914 9.251 -14.679 1.00 98.00 118 ALA A CA 1
ATOM 928 C C . ALA A 1 118 ? 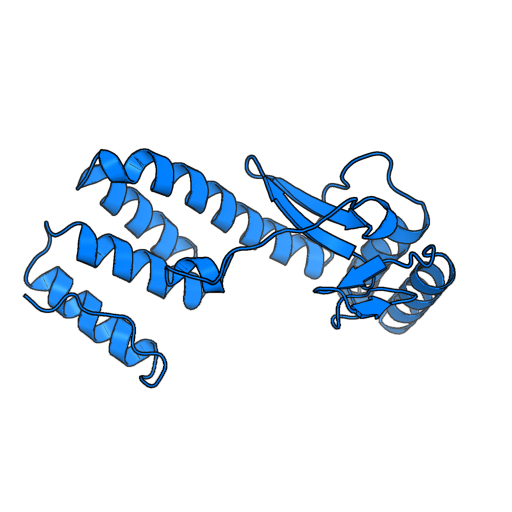14.937 8.873 -15.807 1.00 98.00 118 ALA A C 1
ATOM 930 O O . ALA A 1 118 ? 14.506 7.725 -15.900 1.00 98.00 118 ALA A O 1
ATOM 931 N N . LEU A 1 119 ? 14.625 9.810 -16.709 1.00 97.88 119 LEU A N 1
ATOM 932 C CA . LEU A 1 119 ? 13.759 9.552 -17.862 1.00 97.88 119 LEU A CA 1
ATOM 933 C C . LEU A 1 119 ? 14.357 8.515 -18.826 1.00 97.88 119 LEU A C 1
ATOM 935 O O . LEU A 1 119 ? 13.638 7.633 -19.299 1.00 97.88 119 LEU A O 1
ATOM 939 N N . GLN A 1 120 ? 15.659 8.601 -19.113 1.00 98.19 120 GLN A N 1
ATOM 940 C CA . GLN A 1 120 ? 16.351 7.632 -19.970 1.00 98.19 120 GLN A CA 1
ATOM 941 C C . GLN A 1 120 ? 16.349 6.231 -19.353 1.00 98.19 120 GLN A C 1
ATOM 943 O O . GLN A 1 120 ? 16.049 5.264 -20.049 1.00 98.19 120 GLN A O 1
ATOM 948 N N . LEU A 1 121 ? 16.617 6.131 -18.047 1.00 98.38 121 LEU A N 1
ATOM 949 C CA . LEU A 1 121 ? 16.579 4.871 -17.306 1.00 98.38 121 LEU A CA 1
ATOM 950 C C . LEU A 1 121 ? 15.177 4.249 -17.315 1.00 98.38 121 LEU A C 1
ATOM 952 O O . LEU A 1 121 ? 15.051 3.062 -17.599 1.00 98.38 121 LEU A O 1
ATOM 956 N N . ARG A 1 122 ? 14.122 5.047 -17.093 1.00 97.81 122 ARG A N 1
ATOM 957 C CA . ARG A 1 122 ? 12.727 4.575 -17.196 1.00 97.81 122 ARG A CA 1
ATOM 958 C C . ARG A 1 122 ? 12.390 4.093 -18.598 1.00 97.81 122 ARG A C 1
ATOM 960 O O . ARG A 1 122 ? 11.814 3.025 -18.744 1.00 97.81 122 ARG A O 1
ATOM 967 N N . SER A 1 123 ? 12.764 4.854 -19.624 1.00 97.50 123 SER A N 1
ATOM 968 C CA . SER A 1 123 ? 12.484 4.479 -21.016 1.00 97.50 123 SER A CA 1
ATOM 969 C C . SER A 1 123 ? 13.160 3.151 -21.365 1.00 97.50 123 SER A C 1
ATOM 971 O O . SER A 1 123 ? 12.499 2.235 -21.840 1.00 97.50 123 SER A O 1
ATOM 973 N N . LEU A 1 124 ? 14.442 3.001 -21.010 1.00 97.88 124 LEU A N 1
ATOM 974 C CA . LEU A 1 124 ? 15.186 1.754 -21.186 1.00 97.88 124 LEU A CA 1
ATOM 975 C C . LEU A 1 124 ? 14.532 0.583 -20.438 1.00 97.88 124 LEU A C 1
ATOM 977 O O . LEU A 1 124 ? 14.381 -0.500 -20.996 1.00 97.88 124 LEU A O 1
ATOM 981 N N . ALA A 1 125 ? 14.139 0.795 -19.182 1.00 97.69 125 ALA A N 1
ATOM 982 C CA . ALA A 1 125 ? 13.477 -0.224 -18.380 1.00 97.69 125 ALA A CA 1
ATOM 983 C C . ALA A 1 125 ? 12.170 -0.704 -19.026 1.00 97.69 125 ALA A C 1
ATOM 985 O O . ALA A 1 125 ? 11.932 -1.907 -19.114 1.00 97.69 125 ALA A O 1
ATOM 986 N N . LEU A 1 126 ? 11.338 0.230 -19.490 1.00 95.88 126 LEU A N 1
ATOM 987 C CA . LEU A 1 126 ? 10.041 -0.070 -20.091 1.00 95.88 126 LEU A CA 1
ATOM 988 C C . LEU A 1 126 ? 10.181 -0.735 -21.466 1.00 95.88 126 LEU A C 1
ATOM 990 O O . LEU A 1 126 ? 9.440 -1.674 -21.740 1.00 95.88 126 LEU A O 1
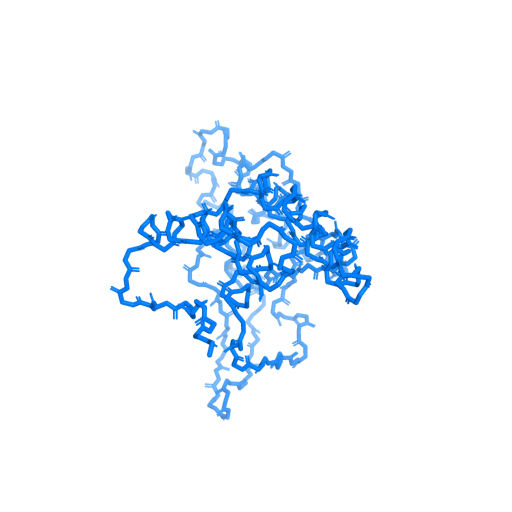ATOM 994 N N . ASP A 1 127 ? 11.163 -0.334 -22.278 1.00 96.25 127 ASP A N 1
ATOM 995 C CA . ASP A 1 127 ? 11.473 -0.990 -23.558 1.00 96.25 127 ASP A CA 1
ATOM 996 C C . ASP A 1 127 ? 11.946 -2.444 -23.364 1.00 96.25 127 ASP A C 1
ATOM 998 O O . ASP A 1 127 ? 11.712 -3.308 -24.210 1.00 96.25 127 ASP A O 1
ATOM 1002 N N . MET A 1 128 ? 12.616 -2.728 -22.242 1.00 96.62 128 MET A N 1
ATOM 1003 C CA . MET A 1 128 ? 13.088 -4.069 -21.883 1.00 96.62 128 MET A CA 1
ATOM 1004 C C . MET A 1 128 ? 12.035 -4.923 -21.166 1.00 96.62 128 MET A C 1
ATOM 1006 O O . MET A 1 128 ? 12.186 -6.149 -21.101 1.00 96.62 128 MET A O 1
ATOM 1010 N N . ALA A 1 129 ? 11.013 -4.306 -20.572 1.00 95.94 129 ALA A N 1
ATOM 1011 C CA . ALA A 1 129 ? 10.013 -5.018 -19.795 1.00 95.94 129 ALA A CA 1
ATOM 1012 C C . ALA A 1 129 ? 9.192 -5.947 -20.712 1.00 95.94 129 ALA A C 1
ATOM 1014 O O . ALA A 1 129 ? 8.673 -5.514 -21.743 1.00 95.94 129 ALA A O 1
ATOM 1015 N N . PRO A 1 130 ? 9.043 -7.239 -20.370 1.00 93.38 130 PRO A N 1
ATOM 1016 C CA . PRO A 1 130 ? 8.316 -8.166 -21.222 1.00 93.38 130 PRO A CA 1
ATOM 1017 C C . PRO A 1 130 ? 6.820 -7.836 -21.219 1.00 93.38 130 PRO A C 1
ATOM 1019 O O . PRO A 1 130 ? 6.183 -7.804 -20.163 1.00 93.38 130 PRO A O 1
ATOM 1022 N N . ALA A 1 131 ? 6.238 -7.671 -22.407 1.00 93.38 131 ALA A N 1
ATOM 1023 C CA . ALA A 1 131 ? 4.790 -7.607 -22.552 1.00 93.38 131 ALA A CA 1
ATOM 1024 C C . ALA A 1 131 ? 4.164 -8.941 -22.121 1.00 93.38 131 ALA A C 1
ATOM 1026 O O . ALA A 1 131 ? 4.615 -10.021 -22.518 1.00 93.38 131 ALA A O 1
ATOM 1027 N N . ARG A 1 132 ? 3.105 -8.869 -21.311 1.00 93.31 132 ARG A N 1
ATOM 1028 C CA . ARG A 1 132 ? 2.337 -10.041 -20.895 1.00 93.31 132 ARG A CA 1
ATOM 1029 C C . ARG A 1 132 ? 0.855 -9.782 -21.068 1.00 93.31 132 ARG A C 1
ATOM 1031 O O . ARG A 1 132 ? 0.285 -8.944 -20.375 1.00 93.31 132 ARG A O 1
ATOM 1038 N N . SER A 1 133 ? 0.245 -10.561 -21.952 1.00 96.94 133 SER A N 1
ATOM 1039 C CA . SER A 1 133 ? -1.196 -10.553 -22.163 1.00 96.94 133 SER A CA 1
ATOM 1040 C C . SER A 1 133 ? -1.936 -11.236 -21.018 1.00 96.94 133 SER A C 1
ATOM 1042 O O . SER A 1 133 ? -1.409 -12.153 -20.380 1.00 96.94 133 SER A O 1
ATOM 1044 N N . GLY A 1 134 ? -3.196 -10.871 -20.824 1.00 97.19 134 GLY A N 1
ATOM 1045 C CA . GLY A 1 134 ? -4.053 -11.469 -19.810 1.00 97.19 134 GLY A CA 1
ATOM 1046 C C . GLY A 1 134 ? -5.516 -11.107 -20.011 1.00 97.19 134 GLY A C 1
ATOM 1047 O O . GLY A 1 134 ? -5.940 -10.768 -21.116 1.00 97.19 134 GLY A O 1
ATOM 1048 N N . LYS A 1 135 ? -6.297 -11.222 -18.934 1.00 98.12 135 LYS A N 1
ATOM 1049 C CA . LYS A 1 135 ? -7.697 -10.797 -18.901 1.00 98.12 135 LYS A CA 1
ATOM 1050 C C . LYS A 1 135 ? -7.973 -9.979 -17.649 1.00 98.12 135 LYS A C 1
ATOM 1052 O O . LYS A 1 135 ? -7.606 -10.403 -16.556 1.00 98.12 135 LYS A O 1
ATOM 1057 N N . LEU A 1 136 ? -8.665 -8.858 -17.809 1.00 96.94 136 LEU A N 1
ATOM 1058 C CA . LEU A 1 136 ? -9.191 -8.040 -16.724 1.00 96.94 136 LEU A CA 1
ATOM 1059 C C . LEU A 1 136 ? -10.712 -8.187 -16.716 1.00 96.94 136 LEU A C 1
ATOM 1061 O O . LEU A 1 136 ? -11.383 -7.759 -17.647 1.00 96.94 136 LEU A O 1
ATOM 1065 N N . ASN A 1 137 ? -11.266 -8.829 -15.685 1.00 95.75 137 ASN A N 1
ATOM 1066 C CA . ASN A 1 137 ? -12.711 -9.078 -15.572 1.00 95.75 137 ASN A CA 1
ATOM 1067 C C . ASN A 1 137 ? -13.336 -9.741 -16.819 1.00 95.75 137 ASN A C 1
ATOM 1069 O O . ASN A 1 137 ? -14.480 -9.476 -17.169 1.00 95.75 137 ASN A O 1
ATOM 1073 N N . GLY A 1 138 ? -12.575 -10.616 -17.485 1.00 96.38 138 GLY A N 1
ATOM 1074 C CA . GLY A 1 138 ? -12.989 -11.317 -18.706 1.00 96.38 138 GLY A CA 1
ATOM 1075 C C . GLY A 1 138 ? -12.527 -10.659 -20.008 1.00 96.38 138 GLY A C 1
ATOM 1076 O O . GLY A 1 138 ? -12.352 -11.377 -20.994 1.00 96.38 138 GLY A O 1
ATOM 1077 N N . GLU A 1 139 ? -12.230 -9.359 -19.994 1.00 98.12 139 GLU A N 1
ATOM 1078 C CA . GLU A 1 139 ? -11.782 -8.611 -21.172 1.00 98.12 139 GLU A CA 1
ATOM 1079 C C . GLU A 1 139 ? -10.281 -8.813 -21.424 1.00 98.12 139 GLU A C 1
ATOM 1081 O O . GLU A 1 139 ? -9.483 -8.662 -20.492 1.00 98.12 139 GLU A O 1
ATOM 1086 N N . PRO A 1 140 ? -9.860 -9.188 -22.644 1.00 98.31 140 PRO A N 1
ATOM 1087 C CA . PRO A 1 140 ? -8.457 -9.435 -22.950 1.00 98.31 140 PRO A CA 1
ATOM 1088 C C . PRO A 1 140 ? -7.637 -8.138 -23.008 1.00 98.31 140 PRO A C 1
ATOM 1090 O O . PRO A 1 140 ? -8.120 -7.102 -23.456 1.00 98.31 140 PRO A O 1
ATOM 1093 N N . PHE A 1 141 ? -6.364 -8.225 -22.625 1.00 97.81 141 PHE A N 1
ATOM 1094 C CA . PHE A 1 141 ? -5.367 -7.171 -22.828 1.00 97.81 141 PHE A CA 1
ATOM 1095 C C . PHE A 1 141 ? -4.045 -7.764 -23.327 1.00 97.81 141 PHE A C 1
ATOM 1097 O O . PHE A 1 141 ? -3.730 -8.920 -23.036 1.00 97.81 141 PHE A O 1
ATOM 1104 N N . GLU A 1 142 ? -3.255 -6.970 -24.050 1.00 97.50 142 GLU A N 1
ATOM 1105 C CA . GLU A 1 142 ? -1.932 -7.372 -24.562 1.00 97.50 142 GLU A CA 1
ATOM 1106 C C . GLU A 1 142 ? -0.795 -7.057 -23.580 1.00 97.50 142 GLU A C 1
ATOM 1108 O O . GLU A 1 142 ? 0.193 -7.788 -23.509 1.00 97.50 142 GLU A O 1
ATOM 1113 N N . TRP A 1 143 ? -0.958 -5.999 -22.788 1.00 96.06 143 TRP A N 1
ATOM 1114 C CA . TRP A 1 143 ? -0.045 -5.571 -21.734 1.00 96.06 143 TRP A CA 1
ATOM 1115 C C . TRP A 1 143 ? -0.829 -4.882 -20.610 1.00 96.06 143 TRP A C 1
ATOM 1117 O O . TRP A 1 143 ? -1.958 -4.434 -20.813 1.00 96.06 143 TRP A O 1
ATOM 1127 N N . LEU A 1 144 ? -0.229 -4.812 -19.421 1.00 95.88 144 LEU A N 1
ATOM 1128 C CA . LEU A 1 144 ? -0.775 -4.122 -18.254 1.00 95.88 144 LEU A CA 1
ATOM 1129 C C . LEU A 1 144 ? 0.330 -3.290 -17.603 1.00 95.88 144 LEU A C 1
ATOM 1131 O O . LEU A 1 144 ? 1.449 -3.772 -17.437 1.00 95.88 144 LEU A O 1
ATOM 1135 N N . SER A 1 145 ? 0.002 -2.057 -17.233 1.00 96.44 145 SER A N 1
ATOM 1136 C CA . SER A 1 145 ? 0.898 -1.127 -16.552 1.00 96.44 145 SER A CA 1
ATOM 1137 C C . SER A 1 145 ? 0.108 -0.308 -15.545 1.00 96.44 145 SER A C 1
ATOM 1139 O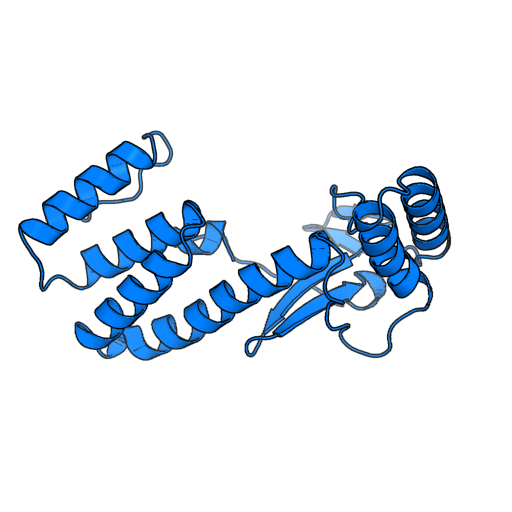 O . SER A 1 145 ? -1.061 -0.002 -15.786 1.00 96.44 145 SER A O 1
ATOM 1141 N N . ASP A 1 146 ? 0.761 0.082 -14.455 1.00 97.56 146 ASP A N 1
ATOM 1142 C CA . ASP A 1 146 ? 0.292 1.184 -13.632 1.00 97.56 146 ASP A CA 1
ATOM 1143 C C . ASP A 1 146 ? 0.356 2.495 -14.435 1.00 97.56 146 ASP A C 1
ATOM 1145 O O . ASP A 1 146 ? 1.171 2.648 -15.354 1.00 97.56 146 ASP A O 1
ATOM 1149 N N . SER A 1 147 ? -0.535 3.425 -14.101 1.00 96.69 147 SER A N 1
ATOM 1150 C CA . SER A 1 147 ? -0.557 4.779 -14.658 1.00 96.69 147 SER A CA 1
ATOM 1151 C C . SER A 1 147 ? 0.582 5.656 -14.132 1.00 96.69 147 SER A C 1
ATOM 1153 O O . SER A 1 147 ? 0.966 6.623 -14.792 1.00 96.69 147 SER A O 1
ATOM 1155 N N . ASP A 1 148 ? 1.140 5.319 -12.968 1.00 97.12 148 ASP A N 1
ATOM 1156 C CA . ASP A 1 148 ? 2.351 5.940 -12.456 1.00 97.12 148 ASP A CA 1
ATOM 1157 C C . ASP A 1 148 ? 3.573 5.448 -13.247 1.00 97.12 148 ASP A C 1
ATOM 1159 O O . ASP A 1 148 ? 3.994 4.289 -13.168 1.00 97.12 148 ASP A O 1
ATOM 1163 N N . SER A 1 149 ? 4.189 6.360 -13.998 1.00 93.75 149 SER A N 1
ATOM 1164 C CA . SER A 1 149 ? 5.369 6.080 -14.821 1.00 93.75 149 SER A CA 1
ATOM 1165 C C . SER A 1 149 ? 6.621 5.734 -14.010 1.00 93.75 149 SER A C 1
ATOM 1167 O O . SER A 1 149 ? 7.607 5.261 -14.577 1.00 93.75 149 SER A O 1
ATOM 1169 N N . ARG A 1 150 ? 6.599 5.942 -12.688 1.00 96.50 150 ARG A N 1
ATOM 1170 C CA . ARG A 1 150 ? 7.652 5.488 -11.772 1.00 96.50 150 ARG A CA 1
ATOM 1171 C C . ARG A 1 150 ? 7.592 3.983 -11.509 1.00 96.50 150 ARG A C 1
ATOM 1173 O O . ARG A 1 150 ? 8.595 3.430 -11.069 1.00 96.50 150 ARG A O 1
ATOM 1180 N N . LEU A 1 151 ? 6.454 3.341 -11.784 1.00 96.81 151 LEU A N 1
ATOM 1181 C CA . LEU A 1 151 ? 6.232 1.903 -11.612 1.00 96.81 151 LEU A CA 1
ATOM 1182 C C . LEU A 1 151 ? 6.175 1.164 -12.947 1.00 96.81 151 LEU A C 1
ATOM 1184 O O . LEU A 1 151 ? 6.897 0.188 -13.142 1.00 96.81 151 LEU A O 1
ATOM 1188 N N . GLY A 1 152 ? 5.330 1.616 -13.876 1.00 96.06 152 GLY A N 1
ATOM 1189 C CA . GLY A 1 152 ? 5.099 0.888 -15.122 1.00 96.06 152 GLY A CA 1
ATOM 1190 C C . GLY A 1 152 ? 4.448 -0.489 -14.877 1.00 96.06 152 GLY A C 1
ATOM 1191 O O . GLY A 1 152 ? 3.482 -0.577 -14.117 1.00 96.06 152 GLY A O 1
ATOM 1192 N N . PRO A 1 153 ? 4.938 -1.594 -15.477 1.00 96.69 153 PRO A N 1
ATOM 1193 C CA . PRO A 1 153 ? 4.352 -2.929 -15.329 1.00 96.69 153 PRO A CA 1
ATOM 1194 C C . PRO A 1 153 ? 4.731 -3.623 -14.002 1.00 96.69 153 PRO A C 1
ATOM 1196 O O . PRO A 1 153 ? 5.127 -4.796 -13.977 1.00 96.69 153 PRO A O 1
ATOM 1199 N N . VAL A 1 154 ? 4.617 -2.897 -12.889 1.00 97.00 154 VAL A N 1
ATOM 1200 C CA . VAL A 1 154 ? 4.968 -3.331 -11.532 1.00 97.00 154 VAL A CA 1
ATOM 1201 C C . VAL A 1 154 ? 3.756 -3.183 -10.618 1.00 97.00 154 VAL A C 1
ATOM 1203 O O . VAL A 1 154 ? 3.125 -2.135 -10.575 1.00 97.00 154 VAL A O 1
ATOM 1206 N N . LEU A 1 155 ? 3.470 -4.234 -9.855 1.00 96.31 155 LEU A N 1
ATOM 1207 C CA . LEU A 1 155 ? 2.534 -4.232 -8.741 1.00 96.31 155 LEU A CA 1
ATOM 1208 C C . LEU A 1 155 ? 3.289 -3.962 -7.439 1.00 96.31 155 LEU A C 1
ATOM 1210 O O . LEU A 1 155 ? 4.246 -4.669 -7.105 1.00 96.31 155 LEU A O 1
ATOM 1214 N N . GLU A 1 156 ? 2.818 -2.990 -6.673 1.00 97.56 156 GLU A N 1
ATOM 1215 C CA . GLU A 1 156 ? 3.223 -2.829 -5.282 1.00 97.56 156 GLU A CA 1
ATOM 1216 C C . GLU A 1 156 ? 2.535 -3.880 -4.403 1.00 97.56 156 GLU A C 1
ATOM 1218 O O . GLU A 1 156 ? 1.330 -4.105 -4.501 1.00 97.56 156 GLU A O 1
ATOM 1223 N N . PHE A 1 157 ? 3.293 -4.533 -3.525 1.00 95.56 157 PHE A N 1
ATOM 1224 C CA . PHE A 1 157 ? 2.768 -5.562 -2.629 1.00 95.56 157 PHE A CA 1
ATOM 1225 C C . PHE A 1 157 ? 3.428 -5.460 -1.260 1.00 95.56 157 PHE A C 1
ATOM 1227 O O . PHE A 1 157 ? 4.628 -5.218 -1.165 1.00 95.56 157 PHE A O 1
ATOM 1234 N N . HIS A 1 158 ? 2.678 -5.681 -0.184 1.00 94.06 158 HIS A N 1
ATOM 1235 C CA . HIS A 1 158 ? 3.256 -5.757 1.151 1.00 94.06 158 HIS A CA 1
ATOM 1236 C C . HIS A 1 158 ? 2.827 -7.034 1.867 1.00 94.06 158 HIS A C 1
ATOM 1238 O O . HIS A 1 158 ? 1.680 -7.466 1.796 1.00 94.06 158 HIS A O 1
ATOM 1244 N N . THR A 1 159 ? 3.766 -7.655 2.573 1.00 91.31 159 THR A N 1
ATOM 1245 C CA . THR A 1 159 ? 3.494 -8.819 3.420 1.00 91.31 159 THR A CA 1
ATOM 1246 C C . THR A 1 159 ? 4.564 -8.943 4.493 1.00 91.31 159 THR A C 1
ATOM 1248 O O . THR A 1 159 ? 5.715 -8.572 4.266 1.00 91.31 159 THR A O 1
ATOM 1251 N N . ASN A 1 160 ? 4.193 -9.443 5.675 1.00 86.88 160 ASN A N 1
ATOM 1252 C CA . ASN A 1 160 ? 5.111 -9.676 6.797 1.00 86.88 160 ASN A CA 1
ATOM 1253 C C . ASN A 1 160 ? 6.025 -8.471 7.123 1.00 86.88 160 ASN A C 1
ATOM 1255 O O . ASN A 1 160 ? 7.203 -8.645 7.435 1.00 86.88 160 ASN A O 1
ATOM 1259 N N . GLY A 1 161 ? 5.500 -7.243 7.014 1.00 87.31 161 GLY A N 1
ATOM 1260 C CA . GLY A 1 161 ? 6.253 -6.014 7.307 1.00 87.31 161 GLY A CA 1
ATOM 1261 C C . GLY A 1 161 ? 7.278 -5.606 6.252 1.00 87.31 161 GLY A C 1
ATOM 1262 O O . GLY A 1 161 ? 8.126 -4.753 6.520 1.00 87.31 161 GLY A O 1
ATOM 1263 N N . CYS A 1 162 ? 7.232 -6.218 5.070 1.00 92.19 162 CYS A N 1
ATOM 1264 C CA . CYS A 1 162 ? 8.099 -5.906 3.945 1.00 92.19 162 CYS A CA 1
ATOM 1265 C C . CYS A 1 162 ? 7.288 -5.344 2.775 1.00 92.19 162 CYS A C 1
ATOM 1267 O O . CYS A 1 162 ? 6.194 -5.822 2.476 1.00 92.19 162 CYS A O 1
ATOM 1269 N N . TYR A 1 163 ? 7.865 -4.338 2.119 1.00 97.31 163 TYR A N 1
ATOM 1270 C CA . TYR A 1 163 ? 7.333 -3.682 0.931 1.00 97.31 163 TYR A CA 1
ATOM 1271 C C . TYR A 1 163 ? 8.072 -4.189 -0.313 1.00 97.31 163 TYR A C 1
ATOM 1273 O O . TYR A 1 163 ? 9.307 -4.160 -0.361 1.00 97.31 163 TYR A O 1
ATOM 1281 N N . TYR A 1 164 ? 7.309 -4.666 -1.292 1.00 96.81 164 TYR A N 1
ATOM 1282 C CA . TYR A 1 164 ? 7.790 -5.355 -2.479 1.00 96.81 164 TYR A CA 1
ATOM 1283 C C . TYR A 1 164 ? 7.329 -4.675 -3.761 1.00 96.81 164 TYR A C 1
ATOM 1285 O O . TYR A 1 164 ? 6.200 -4.198 -3.867 1.00 96.81 164 TYR A O 1
ATOM 1293 N N . TRP A 1 165 ? 8.189 -4.754 -4.767 1.00 97.50 165 TRP A N 1
ATOM 1294 C CA . TRP A 1 165 ? 7.833 -4.590 -6.167 1.00 97.50 165 TRP A CA 1
ATOM 1295 C C . TRP A 1 165 ? 7.746 -5.962 -6.831 1.00 97.50 165 TRP A C 1
ATOM 1297 O O . TRP A 1 165 ? 8.664 -6.784 -6.735 1.00 97.50 165 TRP A O 1
ATOM 1307 N N . VAL A 1 166 ? 6.624 -6.210 -7.503 1.00 96.06 166 VAL A N 1
ATOM 1308 C CA . VAL A 1 166 ? 6.331 -7.466 -8.193 1.00 96.06 166 VAL A CA 1
ATOM 1309 C C . VAL A 1 166 ? 6.039 -7.162 -9.662 1.00 96.06 166 VAL A C 1
ATOM 1311 O O . VAL A 1 166 ? 5.020 -6.546 -9.960 1.00 96.06 166 VAL A O 1
ATOM 1314 N N . PRO A 1 167 ? 6.879 -7.597 -10.614 1.00 95.56 167 PRO A N 1
ATOM 1315 C CA . PRO A 1 167 ? 6.552 -7.504 -12.033 1.00 95.56 167 PRO A CA 1
ATOM 1316 C C . PRO A 1 167 ? 5.201 -8.154 -12.351 1.00 95.56 167 PRO A C 1
ATOM 1318 O O . PRO A 1 167 ? 4.987 -9.313 -11.984 1.00 95.56 167 PRO A O 1
ATOM 1321 N N . PHE A 1 168 ? 4.321 -7.501 -13.120 1.00 94.62 168 PHE A N 1
ATOM 1322 C CA . PHE A 1 168 ? 3.094 -8.165 -13.603 1.00 94.62 168 PHE A CA 1
ATOM 1323 C C . PHE A 1 168 ? 3.413 -9.424 -14.427 1.00 94.62 168 PHE A C 1
ATOM 1325 O O . PHE A 1 168 ? 2.645 -10.392 -14.449 1.00 94.62 168 PHE A O 1
ATOM 1332 N N . SER A 1 169 ? 4.600 -9.479 -15.039 1.00 92.62 169 SER A N 1
ATOM 1333 C CA . SER A 1 169 ? 5.104 -10.664 -15.733 1.00 92.62 169 SER A CA 1
ATOM 1334 C C . SER A 1 169 ? 5.307 -11.892 -14.834 1.00 92.62 169 SER A C 1
ATOM 1336 O O . SER A 1 169 ? 5.369 -13.004 -15.352 1.00 92.62 169 SER A O 1
ATOM 1338 N N . ALA A 1 170 ? 5.363 -11.715 -13.510 1.00 92.19 170 ALA A N 1
ATOM 1339 C CA . ALA A 1 170 ? 5.462 -12.786 -12.518 1.00 92.19 170 ALA A CA 1
ATOM 1340 C C . ALA A 1 170 ? 4.108 -13.152 -11.872 1.00 92.19 170 ALA A C 1
ATOM 1342 O O . ALA A 1 170 ? 3.998 -14.174 -11.198 1.00 92.19 170 ALA A O 1
ATOM 1343 N N . VAL A 1 171 ? 3.053 -12.360 -12.086 1.00 93.25 171 VAL A N 1
ATOM 1344 C CA . VAL A 1 171 ? 1.751 -12.535 -11.420 1.00 93.25 171 VAL A CA 1
ATOM 1345 C C . VAL A 1 171 ? 0.856 -13.504 -12.192 1.00 93.25 171 VAL A C 1
ATOM 1347 O O . VAL A 1 171 ? 0.577 -13.289 -13.365 1.00 93.25 171 VAL A O 1
ATOM 1350 N N . HIS A 1 172 ? 0.380 -14.584 -11.571 1.00 93.88 172 HIS A N 1
ATOM 1351 C CA . HIS A 1 172 ? -0.567 -15.493 -12.236 1.00 93.88 172 HIS A CA 1
ATOM 1352 C C . HIS A 1 172 ? -1.994 -14.927 -12.277 1.00 93.88 172 HIS A C 1
ATOM 1354 O O . HIS A 1 172 ? -2.645 -14.951 -13.318 1.00 93.88 172 HIS A O 1
ATOM 1360 N N . SER A 1 173 ? -2.473 -14.412 -11.146 1.00 96.25 173 SER A N 1
ATOM 1361 C CA . SER A 1 173 ? -3.816 -13.858 -10.990 1.00 96.25 173 SER A CA 1
ATOM 1362 C C . SER A 1 173 ? -3.848 -12.890 -9.814 1.00 96.25 173 SER A C 1
ATOM 1364 O O . SER A 1 173 ? -3.161 -13.118 -8.819 1.00 96.25 173 SER A O 1
ATOM 1366 N N . ILE A 1 174 ? -4.696 -11.869 -9.902 1.00 96.12 174 ILE A N 1
ATOM 1367 C CA . ILE A 1 174 ? -5.018 -10.961 -8.799 1.00 96.12 174 ILE A CA 1
ATOM 1368 C C . ILE A 1 174 ? -6.523 -11.061 -8.574 1.00 96.12 174 ILE A C 1
ATOM 1370 O O . ILE A 1 174 ? -7.297 -10.996 -9.528 1.00 96.12 174 ILE A O 1
ATOM 1374 N N . ALA A 1 175 ? -6.928 -11.237 -7.322 1.00 96.44 175 ALA A N 1
ATOM 1375 C CA . ALA A 1 175 ? -8.322 -11.208 -6.912 1.00 96.44 175 ALA A CA 1
ATOM 1376 C C . ALA A 1 175 ? -8.447 -10.263 -5.719 1.00 96.44 175 ALA A C 1
ATOM 1378 O O . ALA A 1 175 ? -7.642 -10.334 -4.792 1.00 96.44 175 ALA A O 1
ATOM 1379 N N . MET A 1 176 ? -9.438 -9.376 -5.765 1.00 94.38 176 MET A N 1
ATOM 1380 C CA . MET A 1 176 ? -9.700 -8.390 -4.721 1.00 94.38 176 MET A CA 1
ATOM 1381 C C . MET A 1 176 ? -11.203 -8.319 -4.475 1.00 94.38 176 MET A C 1
ATOM 1383 O O . MET A 1 176 ? -11.996 -8.387 -5.419 1.00 94.38 176 MET A O 1
ATOM 1387 N N . GLU A 1 177 ? -11.591 -8.176 -3.215 1.00 95.50 177 GLU A N 1
ATOM 1388 C CA . GLU A 1 177 ? -12.968 -7.868 -2.842 1.00 95.50 177 GLU A CA 1
ATOM 1389 C C . GLU A 1 177 ? -13.202 -6.353 -2.893 1.00 95.50 177 GLU A C 1
ATOM 1391 O O . GLU A 1 177 ? -12.267 -5.559 -3.002 1.00 95.50 177 GLU A O 1
ATOM 1396 N N . LYS A 1 178 ? -14.469 -5.929 -2.851 1.00 94.31 178 LYS A N 1
ATOM 1397 C CA . LYS A 1 178 ? -14.773 -4.498 -2.741 1.00 94.31 178 LYS A CA 1
ATOM 1398 C C . LYS A 1 178 ? -14.367 -4.000 -1.347 1.00 94.31 178 LYS A C 1
ATOM 1400 O O . LYS A 1 178 ? -14.648 -4.719 -0.389 1.00 94.31 178 LYS A O 1
ATOM 1405 N N . PRO A 1 179 ? -13.819 -2.775 -1.225 1.00 93.38 179 PRO A N 1
ATOM 1406 C CA . PRO A 1 179 ? -13.567 -2.149 0.070 1.00 93.38 179 PRO A CA 1
ATOM 1407 C C . PRO A 1 179 ? -14.808 -2.212 0.968 1.00 93.38 179 PRO A C 1
ATOM 1409 O O . PRO A 1 179 ? -15.899 -1.809 0.546 1.00 93.38 179 PRO A O 1
ATOM 1412 N N . ALA A 1 180 ? -14.648 -2.732 2.183 1.00 90.06 180 ALA A N 1
ATOM 1413 C CA . ALA A 1 180 ? -15.720 -2.888 3.166 1.00 90.06 180 ALA A CA 1
ATOM 1414 C C . ALA A 1 180 ? -15.521 -1.960 4.370 1.00 90.06 180 ALA A C 1
ATOM 1416 O O . ALA A 1 180 ? -16.488 -1.462 4.949 1.00 90.06 180 ALA A O 1
ATOM 1417 N N . ASP A 1 181 ? -14.265 -1.698 4.717 1.00 90.38 181 ASP A N 1
ATOM 1418 C CA . ASP A 1 181 ? -13.845 -0.798 5.775 1.00 90.38 181 ASP A CA 1
ATOM 1419 C C . ASP A 1 181 ? -13.070 0.401 5.214 1.00 90.38 181 ASP A C 1
ATOM 1421 O O . ASP A 1 181 ? -12.503 0.363 4.126 1.00 90.38 181 ASP A O 1
ATOM 1425 N N . LEU A 1 182 ? -12.996 1.490 5.986 1.00 92.00 182 LEU A N 1
ATOM 1426 C CA . LEU A 1 182 ? -12.323 2.718 5.551 1.00 92.00 182 LEU A CA 1
ATOM 1427 C C . LEU A 1 182 ? -10.820 2.501 5.290 1.00 92.00 182 LEU A C 1
ATOM 1429 O O . LEU A 1 182 ? -10.242 3.137 4.414 1.00 92.00 182 LEU A O 1
ATOM 1433 N N . ARG A 1 183 ? -10.195 1.581 6.028 1.00 92.69 183 ARG A N 1
ATOM 1434 C CA . ARG A 1 183 ? -8.792 1.183 5.825 1.00 92.69 183 ARG A CA 1
ATOM 1435 C C . ARG A 1 183 ? -8.527 0.464 4.497 1.00 92.69 183 ARG A C 1
ATOM 1437 O O . ARG A 1 183 ? -7.403 0.544 4.020 1.00 92.69 183 ARG A O 1
ATOM 1444 N N . ASP A 1 184 ? -9.538 -0.154 3.888 1.00 94.00 184 ASP A N 1
ATOM 1445 C CA . ASP A 1 184 ? -9.411 -0.846 2.592 1.00 94.00 184 ASP A CA 1
ATOM 1446 C C . ASP A 1 184 ? -9.300 0.153 1.420 1.00 94.00 184 ASP A C 1
ATOM 1448 O O . ASP A 1 184 ? -9.069 -0.220 0.276 1.00 94.00 184 ASP A O 1
ATOM 1452 N N . LEU A 1 185 ? -9.496 1.453 1.684 1.00 93.31 185 LEU A N 1
ATOM 1453 C CA . LEU A 1 185 ? -9.184 2.520 0.727 1.00 93.31 185 LEU A CA 1
ATOM 1454 C C . LEU A 1 185 ? -7.694 2.887 0.720 1.00 93.31 185 LEU A C 1
ATOM 1456 O O . LEU A 1 185 ? -7.269 3.663 -0.133 1.00 93.31 185 LEU A O 1
ATOM 1460 N N . VAL A 1 186 ? -6.928 2.390 1.695 1.00 95.06 186 VAL A N 1
ATOM 1461 C CA . VAL A 1 186 ? -5.489 2.645 1.838 1.00 95.06 186 VAL A CA 1
ATOM 1462 C C . VAL A 1 186 ? -4.676 1.410 1.445 1.00 95.06 186 VAL A C 1
ATOM 1464 O O . VAL A 1 186 ? -3.634 1.565 0.811 1.00 95.06 186 VAL A O 1
ATOM 1467 N N . TRP A 1 187 ? -5.145 0.209 1.807 1.00 94.31 187 TRP A N 1
ATOM 1468 C CA . TRP A 1 187 ? -4.448 -1.068 1.611 1.00 94.31 187 TRP A CA 1
ATOM 1469 C C . TRP A 1 187 ? -5.317 -2.122 0.942 1.00 94.31 187 TRP A C 1
ATOM 1471 O O . TRP A 1 187 ? -6.506 -2.212 1.319 1.00 94.31 187 TRP A O 1
#

Sequence (187 aa):
MTAILFDSQSPLDLQLHRVKDAIRAEPSKASLRTFYFQLLAVLGDWDKALAQLQVCAQLDPKAIPMAHAYREAMRCELLRTEVFEGRRTPYILGEPPAWLSYMVDALKAESEGTPNAALQLRSLALDMAPARSGKLNGEPFEWLSDSDSRLGPVLEFHTNGCYYWVPFSAVHSIAMEKPADLRDLVW

Foldseek 3Di:
DDQLDDDPVDDLVVSLVVLVVVCVVPVLDLSSLVQNLLSCVVVLVLVVSLVSLVVSCVSDVVSVVVSVVVNLVSLLVVVVVCQQLLNDPAAADDDDDPLVVLLSVLSVCVNVVNNVSSVVSLVSSQVPQDFDWDDDVNHTDRHDFDPPSSQGQWDWDDDPSGTYTYGVVRDPDDDDDPDPDSNSVND

Radius of gyration: 19.93 Å; chains: 1; bounding box: 47×33×51 Å